Protein AF-A0A7R9HFI9-F1 (afdb_monomer)

Mean predicted aligned error: 8.28 Å

Radius of gyration: 24.53 Å; Cα contacts (8 Å, |Δi|>4): 164; chains: 1; bounding box: 44×67×73 Å

Foldseek 3Di:
DQQPDDLVVLVVVLVVLVVCLVPPLLVCVVCVVPPVQVLLVVLLVLLQDCPNPVDLLSSLSSLLSLLSLDQDPVLVVQPPDPDRSPCRSPSSVVCCVPHPCNLCNLVSLLVSLLVQVPPPDPVSPVVSVVSVVSSVVVVVRLCVPPSNVVSLVVQVVVQVVCVPPPDRGSNVSSVVVVVVCVVVVVVVVVVVVVVVVVVVVVVVVVVVVVVVVVVCVVVPDDDD

pLDDT: mean 85.9, std 13.47, range [44.94, 98.5]

Sequence (224 aa):
MCRCVPEFLLENLASFLTFVRRFNPRTLEENAERFLNPILTLILTFMDAPHRMLNPHLRARMAECLESFLPHPEERNDLNQLNPNPFGCFHREQLFLTHPHRLHIVQSLLDVFVGIEMTGQSVQFEQKFNYRRPMYIIMNYLWNIEQHRQCFTRLAKEAEDNMEATTPPLFLRFINLLMNDAVFLLDESLNNMAQLRTMQTARESNRNQNRQQALIIIFKEPEL

Organism: Timema poppense (NCBI:txid170557)

Structure (mmCIF, N/CA/C/O backbone):
data_AF-A0A7R9HFI9-F1
#
_entry.id   AF-A0A7R9HFI9-F1
#
loop_
_atom_site.group_PDB
_atom_site.id
_atom_site.type_symbol
_atom_site.label_atom_id
_atom_site.label_alt_id
_atom_site.label_comp_id
_atom_site.label_asym_id
_atom_site.label_entity_id
_atom_site.label_seq_id
_atom_site.pdbx_PDB_ins_code
_atom_site.Cartn_x
_atom_site.Cartn_y
_atom_site.Cartn_z
_atom_site.occupancy
_atom_site.B_iso_or_equiv
_atom_site.auth_seq_id
_atom_site.auth_comp_id
_atom_site.auth_asym_id
_atom_site.auth_atom_id
_atom_site.pdbx_PDB_model_num
ATOM 1 N N . MET A 1 1 ? 12.634 -19.300 -6.750 1.00 46.75 1 MET A N 1
ATOM 2 C CA . MET A 1 1 ? 14.068 -19.322 -6.386 1.00 46.75 1 MET A CA 1
ATOM 3 C C . MET A 1 1 ? 14.433 -18.361 -5.232 1.00 46.75 1 MET A C 1
ATOM 5 O O . MET A 1 1 ? 15.595 -18.024 -5.102 1.00 46.75 1 MET A O 1
ATOM 9 N N . CYS A 1 2 ? 13.509 -17.975 -4.331 1.00 57.22 2 CYS A N 1
ATOM 10 C CA . CYS A 1 2 ? 13.802 -17.050 -3.210 1.00 57.22 2 CYS A CA 1
ATOM 11 C C . CYS A 1 2 ? 13.430 -17.640 -1.835 1.00 57.22 2 CYS A C 1
ATOM 13 O O . CYS A 1 2 ? 12.864 -16.946 -1.003 1.00 57.22 2 CYS A O 1
ATOM 15 N N . ARG A 1 3 ? 13.683 -18.936 -1.606 1.00 57.66 3 ARG A N 1
ATOM 16 C CA . ARG A 1 3 ? 13.366 -19.604 -0.324 1.00 57.66 3 ARG A CA 1
ATOM 17 C C . ARG A 1 3 ? 14.455 -19.434 0.748 1.00 57.66 3 ARG A C 1
ATOM 19 O O . ARG A 1 3 ? 14.255 -19.879 1.867 1.00 57.66 3 ARG A O 1
ATOM 26 N N . CYS A 1 4 ? 15.588 -18.818 0.399 1.00 68.81 4 CYS A N 1
ATOM 27 C CA . CYS A 1 4 ? 16.800 -18.790 1.226 1.00 68.81 4 CYS A CA 1
ATOM 28 C C . CYS A 1 4 ? 17.308 -17.369 1.528 1.00 68.81 4 CYS A C 1
ATOM 30 O O . CYS A 1 4 ? 18.488 -17.213 1.824 1.00 68.81 4 CYS A O 1
ATOM 32 N N . VAL A 1 5 ? 16.472 -16.330 1.399 1.00 80.00 5 VAL A N 1
ATOM 33 C CA . VAL A 1 5 ? 16.869 -14.960 1.768 1.00 80.00 5 VAL A CA 1
ATOM 34 C C . VAL A 1 5 ? 16.589 -14.761 3.260 1.00 80.00 5 VAL A C 1
ATOM 36 O O . VAL A 1 5 ? 15.430 -14.880 3.654 1.00 80.00 5 VAL A O 1
ATOM 39 N N . PRO A 1 6 ? 17.606 -14.478 4.093 1.00 86.88 6 PRO A N 1
ATOM 40 C CA . PRO A 1 6 ? 17.391 -14.194 5.507 1.00 86.88 6 PRO A CA 1
ATOM 41 C C . PRO A 1 6 ? 16.519 -12.952 5.731 1.00 86.88 6 PRO A C 1
ATOM 43 O O . PRO A 1 6 ? 16.748 -11.916 5.106 1.00 86.88 6 PRO A O 1
ATOM 46 N N . GLU A 1 7 ? 15.575 -13.032 6.671 1.00 87.44 7 GLU A N 1
ATOM 47 C CA . GLU A 1 7 ? 14.646 -11.934 6.994 1.00 87.44 7 GLU A CA 1
ATOM 48 C C . GLU A 1 7 ? 15.372 -10.636 7.385 1.00 87.44 7 GLU A C 1
ATOM 50 O O . GLU A 1 7 ? 14.996 -9.559 6.922 1.00 87.44 7 GLU A O 1
ATOM 55 N N . PHE A 1 8 ? 16.489 -10.736 8.118 1.00 90.19 8 PHE A N 1
ATOM 56 C CA . PHE A 1 8 ? 17.268 -9.570 8.553 1.00 90.19 8 PHE A CA 1
ATOM 57 C C . PHE A 1 8 ? 17.786 -8.709 7.386 1.00 90.19 8 PHE A C 1
ATOM 59 O O . PHE A 1 8 ? 17.968 -7.503 7.539 1.00 90.19 8 PHE A O 1
ATOM 66 N N . LEU A 1 9 ? 18.026 -9.294 6.203 1.00 91.81 9 LEU A N 1
ATOM 67 C CA . LEU A 1 9 ? 18.452 -8.519 5.031 1.00 91.81 9 LEU A CA 1
ATOM 68 C C . LEU A 1 9 ? 17.332 -7.601 4.540 1.00 91.81 9 LEU A C 1
ATOM 70 O O . LEU A 1 9 ? 17.595 -6.473 4.127 1.00 91.81 9 LEU A O 1
ATOM 74 N N . LEU A 1 10 ? 16.089 -8.076 4.600 1.00 91.56 10 LEU A N 1
ATOM 75 C CA . LEU A 1 10 ? 14.916 -7.311 4.193 1.00 91.56 10 LEU A CA 1
ATOM 76 C C . LEU A 1 10 ? 14.563 -6.255 5.245 1.00 91.56 10 LEU A C 1
ATOM 78 O O . LEU A 1 10 ? 14.215 -5.135 4.885 1.00 91.56 10 LEU A O 1
ATOM 82 N N . GLU A 1 11 ? 14.740 -6.555 6.531 1.00 91.81 11 GLU A N 1
ATOM 83 C CA . GLU A 1 11 ? 14.621 -5.558 7.604 1.00 91.81 11 GLU A CA 1
ATOM 84 C C . GLU A 1 11 ? 15.655 -4.433 7.474 1.00 91.81 11 GLU A C 1
ATOM 86 O O . GLU A 1 11 ? 15.317 -3.250 7.601 1.00 91.81 11 GLU A O 1
ATOM 91 N N . ASN A 1 12 ? 16.907 -4.786 7.169 1.00 93.88 12 ASN A N 1
ATOM 92 C CA . ASN A 1 12 ? 17.971 -3.817 6.927 1.00 93.88 12 ASN A CA 1
ATOM 93 C C . ASN A 1 12 ? 17.674 -2.960 5.697 1.00 93.88 12 ASN A C 1
ATOM 95 O O . ASN A 1 12 ? 17.839 -1.742 5.752 1.00 93.88 12 ASN A O 1
ATOM 99 N N . LEU A 1 13 ? 17.194 -3.572 4.611 1.00 93.44 13 LEU A N 1
ATOM 100 C CA . LEU A 1 13 ? 16.769 -2.844 3.420 1.00 93.44 13 LEU A CA 1
ATOM 101 C C . LEU A 1 13 ? 15.640 -1.863 3.742 1.00 93.44 13 LEU A C 1
ATOM 103 O O . LEU A 1 13 ? 15.721 -0.702 3.349 1.00 93.44 13 LEU A O 1
ATOM 107 N N . ALA A 1 14 ? 14.615 -2.303 4.473 1.00 93.44 14 ALA A N 1
ATOM 108 C CA . ALA A 1 14 ? 13.509 -1.437 4.863 1.00 93.44 14 ALA A CA 1
ATOM 109 C C . ALA A 1 14 ? 13.998 -0.242 5.683 1.00 93.44 14 ALA A C 1
ATOM 111 O O . ALA A 1 14 ? 13.684 0.905 5.370 1.00 93.44 14 ALA A O 1
ATOM 112 N N . SER A 1 15 ? 14.838 -0.506 6.684 1.00 93.69 15 SER A N 1
ATOM 113 C CA . SER A 1 15 ? 15.425 0.530 7.536 1.00 93.69 15 SER A CA 1
ATOM 114 C C . SER A 1 15 ? 16.283 1.511 6.733 1.00 93.69 15 SER A C 1
ATOM 116 O O . SER A 1 15 ? 16.181 2.723 6.926 1.00 93.69 15 SER A O 1
ATOM 118 N N . PHE A 1 16 ? 17.078 1.004 5.787 1.00 93.50 16 PHE A N 1
ATOM 119 C CA . PHE A 1 16 ? 17.881 1.817 4.879 1.00 93.50 16 PHE A CA 1
ATOM 120 C C . PHE A 1 16 ? 17.012 2.709 3.986 1.00 93.50 16 PHE A C 1
ATOM 122 O O . PHE A 1 16 ? 17.261 3.909 3.903 1.00 93.50 16 PHE A O 1
ATOM 129 N N . LEU A 1 17 ? 15.961 2.170 3.363 1.00 93.56 17 LEU A N 1
ATOM 130 C CA . LEU A 1 17 ? 15.061 2.944 2.502 1.00 93.56 17 LEU A CA 1
ATOM 131 C C . L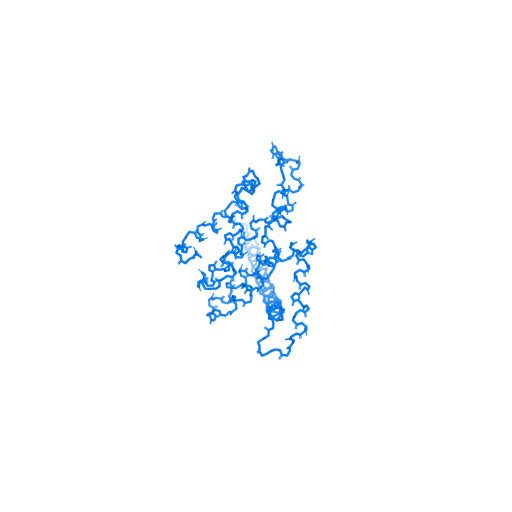EU A 1 17 ? 14.304 4.025 3.277 1.00 93.56 17 LEU A C 1
ATOM 133 O O . LEU A 1 17 ? 14.129 5.134 2.767 1.00 93.56 17 LEU A O 1
ATOM 137 N N . THR A 1 18 ? 13.870 3.738 4.506 1.00 91.50 18 THR A N 1
ATOM 138 C CA . THR A 1 18 ? 13.257 4.743 5.386 1.00 91.50 18 THR A CA 1
ATOM 139 C C . THR A 1 18 ? 14.263 5.835 5.756 1.00 91.50 18 THR A C 1
ATOM 141 O O . THR A 1 18 ? 13.930 7.020 5.715 1.00 91.50 18 THR A O 1
ATOM 144 N N . PHE A 1 19 ? 15.503 5.456 6.081 1.00 92.75 19 PHE A N 1
ATOM 145 C CA . PHE A 1 19 ? 16.573 6.397 6.408 1.00 92.75 19 PHE A CA 1
ATOM 146 C C . PHE A 1 19 ? 16.902 7.317 5.226 1.00 92.75 19 PHE A C 1
ATOM 148 O O . PHE A 1 19 ? 16.881 8.538 5.374 1.00 92.75 19 PHE A O 1
ATOM 155 N N . VAL A 1 20 ? 17.146 6.748 4.042 1.00 90.19 20 VAL A N 1
ATOM 156 C CA . VAL A 1 20 ? 17.476 7.514 2.832 1.00 90.19 20 VAL A CA 1
ATOM 157 C C . VAL A 1 20 ? 16.359 8.488 2.496 1.00 90.19 20 VAL A C 1
ATOM 159 O O . VAL A 1 20 ? 16.629 9.667 2.297 1.00 90.19 20 VAL A O 1
ATOM 162 N N . ARG A 1 21 ? 15.102 8.039 2.511 1.00 87.31 21 ARG A N 1
ATOM 163 C CA . ARG A 1 21 ? 13.963 8.921 2.253 1.00 87.31 21 ARG A CA 1
ATOM 164 C C . ARG A 1 21 ? 13.910 10.103 3.225 1.00 87.31 21 ARG A C 1
ATOM 166 O O . ARG A 1 21 ? 13.660 11.224 2.803 1.00 87.31 21 ARG A O 1
ATOM 173 N N . ARG A 1 22 ? 14.140 9.857 4.520 1.00 87.06 22 ARG A N 1
ATOM 174 C CA . ARG A 1 22 ? 14.021 10.879 5.569 1.00 87.06 22 ARG A CA 1
ATOM 175 C C . ARG A 1 22 ? 15.147 11.910 5.542 1.00 87.06 22 ARG A C 1
ATOM 177 O O . ARG A 1 22 ? 14.897 13.068 5.859 1.00 87.06 22 ARG A O 1
ATOM 184 N N . PHE A 1 23 ? 16.375 11.491 5.241 1.00 87.56 23 PHE A N 1
ATOM 185 C CA . PHE A 1 23 ? 17.556 12.344 5.410 1.00 87.56 23 PHE A CA 1
ATOM 186 C C . PHE A 1 23 ? 18.204 12.781 4.097 1.00 87.56 23 PHE A C 1
ATOM 188 O O . PHE A 1 23 ? 18.819 13.843 4.060 1.00 87.56 23 PHE A O 1
ATOM 195 N N . ASN A 1 24 ? 18.098 11.988 3.028 1.00 85.25 24 ASN A N 1
ATOM 196 C CA . ASN A 1 24 ? 18.676 12.328 1.730 1.00 85.25 24 ASN A CA 1
ATOM 197 C C . ASN A 1 24 ? 17.929 11.649 0.559 1.00 85.25 24 ASN A C 1
ATOM 199 O O . ASN A 1 24 ? 18.475 10.738 -0.081 1.00 85.25 24 ASN A O 1
ATOM 203 N N . PRO A 1 25 ? 16.698 12.094 0.237 1.00 81.81 25 PRO A N 1
ATOM 204 C CA . PRO A 1 25 ? 15.896 11.502 -0.836 1.00 81.81 25 PRO A CA 1
ATOM 205 C C . PRO A 1 25 ? 16.520 11.675 -2.234 1.00 81.81 25 PRO A C 1
ATOM 207 O O . PRO A 1 25 ? 16.191 10.927 -3.157 1.00 81.81 25 PRO A O 1
ATOM 210 N N . ARG A 1 26 ? 17.472 12.607 -2.400 1.00 82.31 26 ARG A N 1
ATOM 211 C CA . ARG A 1 26 ? 18.214 12.814 -3.660 1.00 82.31 26 ARG A CA 1
ATOM 212 C C . ARG A 1 26 ? 19.056 11.600 -4.043 1.00 82.31 26 ARG A C 1
ATOM 214 O O . ARG A 1 26 ? 19.149 11.282 -5.223 1.00 82.31 26 ARG A O 1
ATOM 221 N N . THR A 1 27 ? 19.555 10.852 -3.057 1.00 85.81 27 THR A N 1
ATOM 222 C CA . THR A 1 27 ? 20.329 9.613 -3.268 1.00 85.81 27 THR A CA 1
ATOM 223 C C . THR A 1 27 ? 19.608 8.617 -4.181 1.00 85.81 27 THR A C 1
ATOM 225 O O . THR A 1 27 ? 20.250 7.938 -4.986 1.00 85.81 27 THR A O 1
ATOM 228 N N . LEU A 1 28 ? 18.276 8.527 -4.055 1.00 86.00 28 LEU A N 1
ATOM 229 C CA . LEU A 1 28 ? 17.450 7.625 -4.860 1.00 86.00 28 LEU A CA 1
ATOM 230 C C . LEU A 1 28 ? 17.337 8.079 -6.319 1.00 86.00 28 LEU A C 1
ATOM 232 O O . LEU A 1 28 ? 17.215 7.218 -7.186 1.00 86.00 28 LEU A O 1
ATOM 236 N N . GLU A 1 29 ? 17.412 9.387 -6.589 1.00 86.38 29 GLU A N 1
ATOM 237 C CA . GLU A 1 29 ? 17.464 9.902 -7.964 1.00 86.38 29 GLU A CA 1
ATOM 238 C C . GLU A 1 29 ? 18.832 9.726 -8.594 1.00 86.38 29 GLU A C 1
ATOM 240 O O . GLU A 1 29 ? 18.938 9.188 -9.690 1.00 86.38 29 GLU A O 1
ATOM 245 N N . GLU A 1 30 ? 19.885 10.149 -7.900 1.00 85.19 30 GLU A N 1
ATOM 246 C CA . GLU A 1 30 ? 21.241 10.173 -8.458 1.00 85.19 30 GLU A CA 1
ATOM 247 C C . GLU A 1 30 ? 21.735 8.779 -8.860 1.00 85.19 30 GLU A C 1
ATOM 249 O O . GLU A 1 30 ? 22.554 8.633 -9.763 1.00 85.19 30 GLU A O 1
ATOM 254 N N . ASN A 1 31 ? 21.222 7.737 -8.202 1.00 82.81 31 ASN A N 1
ATOM 255 C CA . ASN A 1 31 ? 21.608 6.354 -8.458 1.00 82.81 31 ASN A CA 1
ATOM 256 C C . ASN A 1 31 ? 20.459 5.512 -9.040 1.00 82.81 31 ASN A C 1
ATOM 258 O O . ASN A 1 31 ? 20.472 4.277 -8.949 1.00 82.81 31 ASN A O 1
ATOM 262 N N . ALA A 1 32 ? 19.457 6.168 -9.627 1.00 81.81 32 ALA A N 1
ATOM 263 C CA . ALA A 1 32 ? 18.186 5.551 -9.965 1.00 81.81 32 ALA A CA 1
ATOM 264 C C . ALA A 1 32 ? 18.296 4.320 -10.875 1.00 81.81 32 ALA A C 1
ATOM 266 O O . ALA A 1 32 ? 17.690 3.280 -10.598 1.00 81.81 32 ALA A O 1
ATOM 267 N N . GLU A 1 33 ? 19.106 4.420 -11.933 1.00 76.31 33 GLU A N 1
ATOM 268 C CA . GLU A 1 33 ? 19.281 3.365 -12.940 1.00 76.31 33 GLU A CA 1
ATOM 269 C C . GLU A 1 33 ? 19.780 2.045 -12.341 1.00 76.31 33 GLU A C 1
ATOM 271 O O . GLU A 1 33 ? 19.420 0.968 -12.816 1.00 76.31 33 GLU A O 1
ATOM 276 N N . ARG A 1 34 ? 20.587 2.115 -11.274 1.00 80.88 34 ARG A N 1
ATOM 277 C CA . ARG A 1 34 ? 21.190 0.935 -10.642 1.00 80.88 34 ARG A CA 1
ATOM 278 C C . ARG A 1 34 ? 20.292 0.302 -9.590 1.00 80.88 34 ARG A C 1
ATOM 280 O O . ARG A 1 34 ? 20.292 -0.919 -9.457 1.00 80.88 34 ARG A O 1
ATOM 287 N N . PHE A 1 35 ? 19.564 1.112 -8.824 1.00 86.12 35 PHE A N 1
ATOM 288 C CA . PHE A 1 35 ? 18.933 0.638 -7.590 1.00 86.12 35 PHE A CA 1
ATOM 289 C C . PHE A 1 35 ? 17.410 0.543 -7.660 1.00 86.12 35 PHE A C 1
ATOM 291 O O . PHE A 1 35 ? 16.857 -0.405 -7.107 1.00 86.12 35 PHE A O 1
ATOM 298 N N . LEU A 1 36 ? 16.714 1.460 -8.343 1.00 91.00 36 LEU A N 1
ATOM 299 C CA . LEU A 1 36 ? 15.253 1.542 -8.225 1.00 91.00 36 LEU A CA 1
ATOM 300 C C . LEU A 1 36 ? 14.544 0.300 -8.768 1.00 91.00 36 LEU A C 1
ATOM 302 O O . LEU A 1 36 ? 13.720 -0.289 -8.070 1.00 91.00 36 LEU A O 1
ATOM 306 N N . ASN A 1 37 ? 14.886 -0.134 -9.985 1.00 93.81 37 ASN A N 1
ATOM 307 C CA . ASN A 1 37 ? 14.243 -1.297 -10.603 1.00 93.81 37 ASN A CA 1
ATOM 308 C C . ASN A 1 37 ? 14.499 -2.602 -9.817 1.00 93.81 37 ASN A C 1
ATOM 310 O O . ASN A 1 37 ? 13.529 -3.283 -9.471 1.00 93.81 37 ASN A O 1
ATOM 314 N N . PRO A 1 38 ? 15.754 -2.964 -9.469 1.00 94.25 38 PRO A N 1
ATOM 315 C CA . PRO A 1 38 ? 16.006 -4.178 -8.694 1.00 94.25 38 PRO A CA 1
ATOM 316 C C . PRO A 1 38 ? 15.357 -4.158 -7.307 1.00 94.25 38 PRO A C 1
ATOM 318 O O . PRO A 1 38 ? 14.794 -5.170 -6.889 1.00 94.25 38 PRO A O 1
ATOM 321 N N . ILE A 1 39 ? 15.393 -3.019 -6.603 1.00 94.06 39 ILE A N 1
ATOM 322 C CA . ILE A 1 39 ? 14.809 -2.913 -5.261 1.00 94.06 39 ILE A CA 1
ATOM 323 C C . ILE A 1 39 ? 13.281 -2.992 -5.324 1.00 94.06 39 ILE A C 1
ATOM 325 O O . ILE A 1 39 ? 12.689 -3.718 -4.528 1.00 94.06 39 ILE A O 1
ATOM 329 N N . LEU A 1 40 ? 12.630 -2.325 -6.284 1.00 95.19 40 LEU A N 1
ATOM 330 C CA . LEU A 1 40 ? 11.181 -2.439 -6.452 1.00 95.19 40 LEU A CA 1
ATOM 331 C C . LEU A 1 40 ? 10.773 -3.876 -6.804 1.00 95.19 40 LEU A C 1
ATOM 333 O O . LEU A 1 40 ? 9.831 -4.408 -6.220 1.00 95.19 40 LEU A O 1
ATOM 337 N N . THR A 1 41 ? 11.509 -4.542 -7.698 1.00 95.00 41 THR A N 1
ATOM 338 C CA . THR A 1 41 ? 11.278 -5.962 -8.012 1.00 95.00 41 THR A CA 1
ATOM 339 C C . THR A 1 41 ? 11.398 -6.837 -6.764 1.00 95.00 41 THR A C 1
ATOM 341 O O . THR A 1 41 ? 10.548 -7.701 -6.536 1.00 95.00 41 THR A O 1
ATOM 344 N N . LEU A 1 42 ? 12.418 -6.609 -5.932 1.00 93.56 42 LEU A N 1
ATOM 345 C CA . LEU A 1 42 ? 12.614 -7.333 -4.678 1.00 93.56 42 LEU A CA 1
ATOM 346 C C . LEU A 1 42 ? 11.436 -7.116 -3.718 1.00 93.56 42 LEU A C 1
ATOM 348 O O . LEU A 1 42 ? 10.867 -8.088 -3.224 1.00 93.56 42 LEU A O 1
ATOM 352 N N . ILE A 1 43 ? 11.034 -5.862 -3.506 1.00 94.56 43 ILE A N 1
ATOM 353 C CA . ILE A 1 43 ? 9.907 -5.501 -2.641 1.00 94.56 43 ILE A CA 1
ATOM 354 C C . ILE A 1 43 ? 8.628 -6.193 -3.108 1.00 94.56 43 ILE A C 1
ATOM 356 O O . ILE A 1 43 ? 8.001 -6.898 -2.320 1.00 94.56 43 ILE A O 1
ATOM 360 N N . LEU A 1 44 ? 8.285 -6.094 -4.396 1.00 94.44 44 LEU A N 1
ATOM 361 C CA . LEU A 1 44 ? 7.090 -6.742 -4.943 1.00 94.44 44 LEU A CA 1
ATOM 362 C C . LEU A 1 44 ? 7.147 -8.265 -4.798 1.00 94.44 44 LEU A C 1
ATOM 364 O O . LEU A 1 44 ? 6.163 -8.887 -4.415 1.00 94.44 44 LEU A O 1
ATOM 368 N N . THR A 1 45 ? 8.317 -8.870 -5.004 1.00 92.69 45 THR A N 1
ATOM 369 C CA . THR A 1 45 ? 8.521 -10.319 -4.849 1.00 92.69 45 THR A CA 1
ATOM 370 C C . THR A 1 45 ? 8.199 -10.811 -3.433 1.00 92.69 45 THR A C 1
ATOM 372 O O . THR A 1 45 ? 7.648 -11.906 -3.283 1.00 92.69 45 THR A O 1
ATOM 375 N N . PHE A 1 46 ? 8.552 -10.037 -2.402 1.00 91.31 46 PHE A N 1
ATOM 376 C CA . PHE A 1 46 ? 8.301 -10.389 -0.999 1.00 91.31 46 PHE A CA 1
ATOM 377 C C . PHE A 1 46 ? 6.949 -9.881 -0.477 1.00 91.31 46 PHE A C 1
ATOM 379 O O . PHE A 1 46 ? 6.422 -10.455 0.475 1.00 91.31 46 PHE A O 1
ATOM 386 N N . MET A 1 47 ? 6.347 -8.877 -1.122 1.00 90.06 47 MET A N 1
ATOM 387 C CA . MET A 1 47 ? 4.963 -8.458 -0.880 1.00 90.06 47 MET A CA 1
ATOM 388 C C . MET A 1 47 ? 3.935 -9.442 -1.443 1.00 90.06 47 MET A C 1
ATOM 390 O O . MET A 1 47 ? 2.911 -9.675 -0.811 1.00 90.06 47 MET A O 1
ATOM 394 N N . ASP A 1 48 ? 4.170 -10.007 -2.624 1.00 84.38 48 ASP A N 1
ATOM 395 C CA . ASP A 1 48 ? 3.151 -10.762 -3.369 1.00 84.38 48 ASP A CA 1
ATOM 396 C C . ASP A 1 48 ? 3.008 -12.225 -2.905 1.00 84.38 48 ASP A C 1
ATOM 398 O O . ASP A 1 48 ? 2.013 -12.894 -3.161 1.00 84.38 48 ASP A O 1
ATOM 402 N N . ALA A 1 49 ? 3.995 -12.749 -2.174 1.00 77.44 49 ALA A N 1
ATOM 403 C CA . ALA A 1 49 ? 4.101 -14.177 -1.895 1.00 77.44 49 ALA A CA 1
ATOM 404 C C . ALA A 1 49 ? 4.134 -14.502 -0.386 1.00 77.44 49 ALA A C 1
ATOM 406 O O . ALA A 1 49 ? 5.221 -14.572 0.196 1.00 77.44 49 ALA A O 1
ATOM 407 N N . PRO A 1 50 ? 2.986 -14.846 0.239 1.00 73.25 50 PRO A N 1
ATOM 408 C CA . PRO A 1 50 ? 2.944 -15.302 1.635 1.00 73.25 50 PRO A CA 1
ATOM 409 C C . PRO A 1 50 ? 3.825 -16.537 1.890 1.00 73.25 50 PRO A C 1
ATOM 411 O O . PRO A 1 50 ? 4.373 -16.716 2.967 1.00 73.25 50 PRO A O 1
ATOM 414 N N . HIS A 1 51 ? 4.016 -17.385 0.874 1.00 79.00 51 HIS A N 1
ATOM 415 C CA . HIS A 1 51 ? 4.883 -18.564 0.957 1.00 79.00 51 HIS A CA 1
ATOM 416 C C . HIS A 1 51 ? 6.390 -18.239 0.915 1.00 79.00 51 HIS A C 1
ATOM 418 O O . HIS A 1 51 ? 7.206 -19.120 1.185 1.00 79.00 51 HIS A O 1
ATOM 424 N N . ARG A 1 52 ? 6.771 -17.016 0.513 1.00 78.19 52 ARG A N 1
ATOM 425 C CA . ARG A 1 52 ? 8.166 -16.528 0.512 1.00 78.19 52 ARG A CA 1
ATOM 426 C C . ARG A 1 52 ? 8.463 -15.660 1.727 1.00 78.19 52 ARG A C 1
ATOM 428 O O . ARG A 1 52 ? 9.608 -15.626 2.155 1.00 78.19 52 ARG A O 1
ATOM 435 N N . MET A 1 53 ? 7.445 -14.985 2.256 1.00 82.50 53 MET A N 1
ATOM 436 C CA . MET A 1 53 ? 7.523 -14.171 3.460 1.00 82.50 53 MET A CA 1
ATOM 437 C C . MET A 1 53 ? 6.443 -14.621 4.442 1.00 82.50 53 MET A C 1
ATOM 439 O O . MET A 1 53 ? 5.305 -14.155 4.382 1.00 82.50 53 MET A O 1
ATOM 443 N N . LEU A 1 54 ? 6.813 -15.555 5.324 1.00 80.00 54 LEU A N 1
ATOM 444 C CA . LEU A 1 54 ? 5.898 -16.105 6.326 1.00 80.00 54 LEU A CA 1
ATOM 445 C C . LEU A 1 54 ? 5.552 -15.070 7.398 1.00 80.00 54 LEU A C 1
ATOM 447 O O . LEU A 1 54 ? 4.446 -15.097 7.928 1.00 80.00 54 LEU A O 1
ATOM 451 N N . ASN A 1 55 ? 6.483 -14.160 7.699 1.00 85.00 55 ASN A N 1
ATOM 452 C CA . ASN A 1 55 ? 6.297 -13.092 8.668 1.00 85.00 55 ASN A CA 1
ATOM 453 C C . ASN A 1 55 ? 5.399 -11.972 8.086 1.00 85.00 55 ASN A C 1
ATOM 455 O O . ASN A 1 55 ? 5.851 -11.197 7.233 1.00 85.00 55 ASN A O 1
ATOM 459 N N . PRO A 1 56 ? 4.137 -11.833 8.542 1.00 85.88 56 PRO A N 1
ATOM 460 C CA . PRO A 1 56 ? 3.204 -10.847 7.996 1.00 85.88 56 PRO A CA 1
ATOM 461 C C . PRO A 1 56 ? 3.631 -9.405 8.297 1.00 85.88 56 PRO A C 1
ATOM 463 O O . PRO A 1 56 ? 3.356 -8.510 7.498 1.00 85.88 56 PRO A O 1
ATOM 466 N N . HIS A 1 57 ? 4.349 -9.175 9.400 1.00 86.94 57 HIS A N 1
ATOM 467 C CA . HIS A 1 57 ? 4.869 -7.856 9.756 1.00 86.94 57 HIS A CA 1
ATOM 468 C C . HIS A 1 57 ? 5.974 -7.425 8.800 1.00 86.94 57 HIS A C 1
ATOM 470 O O . HIS A 1 57 ? 5.956 -6.302 8.302 1.00 86.94 57 HIS A O 1
ATOM 476 N N . LEU A 1 58 ? 6.905 -8.325 8.478 1.00 89.12 58 LEU A N 1
ATOM 477 C CA . LEU A 1 58 ? 7.962 -8.026 7.516 1.00 89.12 58 LEU A CA 1
ATOM 478 C C . LEU A 1 58 ? 7.389 -7.819 6.108 1.00 89.12 58 LEU A C 1
ATOM 480 O O . LEU A 1 58 ? 7.805 -6.908 5.395 1.00 89.12 58 LEU A O 1
ATOM 484 N N . ARG A 1 59 ? 6.357 -8.583 5.735 1.00 91.06 59 ARG A N 1
ATOM 485 C CA . ARG A 1 59 ? 5.599 -8.359 4.496 1.00 91.06 59 ARG A CA 1
ATOM 486 C C . ARG A 1 59 ? 4.938 -6.973 4.461 1.00 91.06 59 ARG A C 1
ATOM 488 O O . ARG A 1 59 ? 5.020 -6.286 3.445 1.00 91.06 59 ARG A O 1
ATOM 495 N N . ALA A 1 60 ? 4.332 -6.537 5.565 1.00 91.38 60 ALA A N 1
ATOM 496 C CA . ALA A 1 60 ? 3.766 -5.195 5.688 1.00 91.38 60 ALA A CA 1
ATOM 497 C C . ALA A 1 60 ? 4.842 -4.096 5.649 1.00 91.38 60 ALA A C 1
ATOM 499 O O . ALA A 1 60 ? 4.637 -3.070 5.003 1.00 91.38 60 ALA A O 1
ATOM 500 N N . ARG A 1 61 ? 6.023 -4.338 6.234 1.00 92.06 61 ARG A N 1
ATOM 501 C CA . ARG A 1 61 ? 7.188 -3.447 6.104 1.00 92.06 61 ARG A CA 1
ATOM 502 C C . ARG A 1 61 ? 7.652 -3.319 4.654 1.00 92.06 61 ARG A C 1
ATOM 504 O O . ARG A 1 61 ? 7.984 -2.217 4.240 1.00 92.06 61 ARG A O 1
ATOM 511 N N . MET A 1 62 ? 7.628 -4.393 3.857 1.00 94.44 62 MET A N 1
ATOM 512 C CA . MET A 1 62 ? 7.940 -4.297 2.420 1.00 94.44 62 MET A CA 1
ATOM 513 C C . MET A 1 62 ? 6.949 -3.388 1.683 1.00 94.44 62 MET A C 1
ATOM 515 O O . MET A 1 62 ? 7.362 -2.579 0.856 1.00 94.44 62 MET A O 1
ATOM 519 N N . ALA A 1 63 ? 5.657 -3.470 2.013 1.00 94.62 63 ALA A N 1
ATOM 520 C CA . ALA A 1 63 ? 4.650 -2.573 1.449 1.00 94.62 63 ALA A CA 1
ATOM 521 C C . ALA A 1 63 ? 4.863 -1.111 1.863 1.00 94.62 63 ALA A C 1
ATOM 523 O O . ALA A 1 63 ? 4.751 -0.221 1.027 1.00 94.62 63 ALA A O 1
ATOM 524 N N . GLU A 1 64 ? 5.235 -0.859 3.119 1.00 94.06 64 GLU A N 1
ATOM 525 C CA . GLU A 1 64 ? 5.626 0.475 3.586 1.00 94.06 64 GLU A CA 1
ATOM 526 C C . GLU A 1 64 ? 6.832 1.029 2.808 1.00 94.06 64 GLU A C 1
ATOM 528 O O . GLU A 1 64 ? 6.847 2.209 2.465 1.00 94.06 64 GLU A O 1
ATOM 533 N N . CYS A 1 65 ? 7.813 0.193 2.447 1.00 94.94 65 CYS A N 1
ATOM 534 C CA . CYS A 1 65 ? 8.977 0.634 1.672 1.00 94.94 65 CYS A CA 1
ATOM 535 C C . CYS A 1 65 ? 8.626 1.222 0.301 1.00 94.94 65 CYS A C 1
ATOM 537 O O . CYS A 1 65 ? 9.415 2.006 -0.225 1.00 94.94 65 CYS A O 1
ATOM 539 N N . LEU A 1 66 ? 7.466 0.883 -0.278 1.00 95.56 66 LEU A N 1
ATOM 540 C CA . LEU A 1 66 ? 7.014 1.506 -1.526 1.00 95.56 66 LEU A CA 1
ATOM 541 C C . LEU A 1 66 ? 6.869 3.025 -1.387 1.00 95.56 66 LEU A C 1
ATOM 543 O O . LEU A 1 66 ? 7.092 3.758 -2.349 1.00 95.56 66 LEU A O 1
ATOM 547 N N . GLU A 1 67 ? 6.541 3.500 -0.186 1.00 93.81 67 GLU A N 1
ATOM 548 C CA . GLU A 1 67 ? 6.361 4.916 0.103 1.00 93.81 67 GLU A CA 1
ATOM 549 C C . GLU A 1 67 ? 7.680 5.699 -0.065 1.00 93.81 67 GLU A C 1
ATOM 551 O O . GLU A 1 67 ? 7.669 6.852 -0.487 1.00 93.81 67 GLU A O 1
ATOM 556 N N . SER A 1 68 ? 8.836 5.061 0.170 1.00 91.88 68 SER A N 1
ATOM 557 C CA . SER A 1 68 ? 10.159 5.658 -0.078 1.00 91.88 68 SER A CA 1
ATOM 558 C C . SER A 1 68 ? 10.455 5.957 -1.549 1.00 91.88 68 SER A C 1
ATOM 560 O O . SER A 1 68 ? 11.373 6.726 -1.825 1.00 91.88 68 SER A O 1
ATOM 562 N N . PHE A 1 69 ? 9.698 5.384 -2.489 1.00 92.25 69 PHE A N 1
ATOM 563 C CA . PHE A 1 69 ? 9.827 5.693 -3.916 1.00 92.25 69 PHE A CA 1
ATOM 564 C C . PHE A 1 69 ? 8.856 6.766 -4.388 1.00 92.25 69 PHE A C 1
ATOM 566 O O . PHE A 1 69 ? 8.910 7.140 -5.557 1.00 92.25 69 PHE A O 1
ATOM 573 N N . LEU A 1 70 ? 7.977 7.271 -3.523 1.00 91.44 70 LEU A N 1
ATOM 574 C CA . LEU A 1 70 ? 7.069 8.332 -3.923 1.00 91.44 70 LEU A CA 1
ATOM 575 C C . LEU A 1 70 ? 7.835 9.655 -4.095 1.00 91.44 70 LEU A C 1
ATOM 577 O O . LEU A 1 70 ? 8.681 9.994 -3.264 1.00 91.44 70 LEU A O 1
ATOM 581 N N . PRO A 1 71 ? 7.550 10.421 -5.159 1.00 85.88 71 PRO A N 1
ATOM 582 C CA . PRO A 1 71 ? 7.993 11.806 -5.280 1.00 85.88 71 PRO A CA 1
ATOM 583 C C . PRO A 1 71 ? 7.477 12.653 -4.111 1.00 85.88 71 PRO A C 1
ATOM 585 O O . PRO A 1 71 ? 6.274 12.623 -3.835 1.00 85.88 71 PRO A O 1
ATOM 588 N N . HIS A 1 72 ? 8.330 13.445 -3.451 1.00 75.31 72 HIS A N 1
ATOM 589 C CA . HIS A 1 72 ? 7.826 14.397 -2.454 1.00 75.31 72 HIS A CA 1
ATOM 590 C C . HIS A 1 72 ? 7.364 15.683 -3.152 1.00 75.31 72 HIS A C 1
ATOM 592 O O . HIS A 1 72 ? 8.093 16.222 -3.985 1.00 75.31 72 HIS A O 1
ATOM 598 N N . PRO A 1 73 ? 6.190 16.238 -2.797 1.00 63.81 73 PRO A N 1
ATOM 599 C CA . PRO A 1 73 ? 5.721 17.508 -3.356 1.00 63.81 73 PRO A CA 1
ATOM 600 C C . PRO A 1 73 ? 6.714 18.663 -3.160 1.00 63.81 73 PRO A C 1
ATOM 602 O O . PRO A 1 73 ? 6.812 19.543 -4.012 1.00 63.81 73 PRO A O 1
ATOM 605 N N . GLU A 1 74 ? 7.472 18.638 -2.062 1.00 63.19 74 GLU A N 1
ATOM 606 C CA . GLU A 1 74 ? 8.490 19.639 -1.725 1.00 63.19 74 GLU A CA 1
ATOM 607 C C . GLU A 1 74 ? 9.683 19.611 -2.700 1.00 63.19 74 GLU A C 1
ATOM 609 O O . GLU A 1 74 ? 10.227 20.660 -3.033 1.00 63.19 74 GLU A O 1
ATOM 614 N N . GLU A 1 75 ? 10.011 18.445 -3.273 1.00 64.50 75 GLU A N 1
ATOM 615 C CA . GLU A 1 75 ? 11.116 18.274 -4.233 1.00 64.50 75 GLU A CA 1
ATOM 616 C C . GLU A 1 75 ? 10.832 18.921 -5.597 1.00 64.50 75 GLU A C 1
ATOM 618 O O . GLU A 1 75 ? 11.757 19.155 -6.374 1.00 64.50 75 GLU A O 1
ATOM 623 N N . ARG A 1 76 ? 9.562 19.219 -5.911 1.00 58.69 76 ARG A N 1
ATOM 624 C CA . ARG A 1 76 ? 9.179 19.894 -7.165 1.00 58.69 76 ARG A CA 1
ATOM 625 C C . ARG A 1 76 ? 9.436 21.403 -7.135 1.00 58.69 76 ARG A C 1
ATOM 627 O O . ARG A 1 76 ? 9.552 22.006 -8.197 1.00 58.69 76 ARG A O 1
ATOM 634 N N . ASN A 1 77 ? 9.534 22.004 -5.947 1.00 54.44 77 ASN A N 1
ATOM 635 C CA . ASN A 1 77 ? 9.645 23.457 -5.766 1.00 54.44 77 ASN A CA 1
ATOM 636 C C . ASN A 1 77 ? 11.067 23.928 -5.403 1.00 54.44 77 ASN A C 1
ATOM 638 O O . ASN A 1 77 ? 11.289 25.119 -5.187 1.00 54.44 77 ASN A O 1
ATOM 642 N N . ASP A 1 78 ? 12.044 23.020 -5.385 1.00 53.69 78 ASP A N 1
ATOM 643 C CA . ASP A 1 78 ? 13.420 23.254 -4.922 1.00 53.69 78 ASP A CA 1
ATOM 644 C C . ASP A 1 78 ? 14.323 24.028 -5.910 1.00 53.69 78 ASP A C 1
ATOM 646 O O . ASP A 1 78 ? 15.549 23.916 -5.881 1.00 53.69 78 ASP A O 1
ATOM 650 N N . LEU A 1 79 ? 13.743 24.890 -6.753 1.00 52.88 79 LEU A N 1
ATOM 651 C CA . LEU A 1 79 ? 14.500 25.828 -7.598 1.00 52.88 79 LEU A CA 1
ATOM 652 C C . LEU A 1 79 ? 15.219 26.927 -6.785 1.00 52.88 79 LEU A C 1
ATOM 654 O O . LEU A 1 79 ? 16.078 27.617 -7.325 1.00 52.88 79 LEU A O 1
ATOM 658 N N . ASN A 1 80 ? 14.892 27.085 -5.495 1.00 51.94 80 ASN A N 1
ATOM 659 C CA . ASN A 1 80 ? 15.397 28.154 -4.621 1.00 51.94 80 ASN A CA 1
ATOM 660 C C . ASN A 1 80 ? 16.493 27.718 -3.622 1.00 51.94 80 ASN A C 1
ATOM 662 O O . ASN A 1 80 ? 16.839 28.493 -2.730 1.00 51.94 80 ASN A O 1
ATOM 666 N N . GLN A 1 81 ? 17.049 26.506 -3.729 1.00 58.38 81 GLN A N 1
ATOM 667 C CA . GLN A 1 81 ? 18.124 26.047 -2.836 1.00 58.38 81 GLN A CA 1
ATOM 668 C C . GLN A 1 81 ? 19.518 26.182 -3.470 1.00 58.38 81 GLN A C 1
ATOM 670 O O . GLN A 1 81 ? 19.687 26.013 -4.673 1.00 58.38 81 GLN A O 1
ATOM 675 N N . LEU A 1 82 ? 20.541 26.394 -2.626 1.00 57.44 82 LEU A N 1
ATOM 676 C CA . LEU A 1 82 ? 21.975 26.479 -2.977 1.00 57.44 82 LEU A CA 1
ATOM 677 C C . LEU A 1 82 ? 22.516 25.264 -3.760 1.00 57.44 82 LEU A C 1
ATOM 679 O O . LEU A 1 82 ? 23.625 25.318 -4.284 1.00 57.44 82 LEU A O 1
ATOM 683 N N . ASN A 1 83 ? 21.756 24.170 -3.820 1.00 55.25 83 ASN A N 1
ATOM 684 C CA . ASN A 1 83 ? 22.093 22.972 -4.571 1.00 55.25 83 ASN A CA 1
ATOM 685 C C . ASN A 1 83 ? 20.808 22.420 -5.224 1.00 55.25 83 ASN A C 1
ATOM 687 O O . ASN A 1 83 ? 20.092 21.656 -4.568 1.00 55.25 83 ASN A O 1
ATOM 691 N N . PRO A 1 84 ? 20.447 22.846 -6.447 1.00 59.03 84 PRO A N 1
ATOM 692 C CA . PRO A 1 84 ? 19.253 22.358 -7.135 1.00 59.03 84 PRO A CA 1
ATOM 693 C C . PRO A 1 84 ? 19.411 20.867 -7.452 1.00 59.03 84 PRO A C 1
ATOM 695 O O . PRO A 1 84 ? 20.483 20.433 -7.860 1.00 59.03 84 PRO A O 1
ATOM 698 N N . ASN A 1 85 ? 18.359 20.069 -7.255 1.00 62.97 85 ASN A N 1
ATOM 699 C CA . ASN A 1 85 ? 18.349 18.677 -7.706 1.00 62.97 85 ASN A CA 1
ATOM 700 C C . ASN A 1 85 ? 18.090 18.661 -9.226 1.00 62.97 85 ASN A C 1
ATOM 702 O O . ASN A 1 85 ? 16.955 18.927 -9.627 1.00 62.97 85 ASN A O 1
ATOM 706 N N . PRO A 1 86 ? 19.091 18.357 -10.077 1.00 59.81 86 PRO A N 1
ATOM 707 C CA . PRO A 1 86 ? 18.949 18.474 -11.528 1.00 59.81 86 PRO A CA 1
ATOM 708 C C . PRO A 1 86 ? 17.938 17.481 -12.119 1.00 59.81 86 PRO A C 1
ATOM 710 O O . PRO A 1 86 ? 17.420 17.723 -13.205 1.00 59.81 86 PRO A O 1
ATOM 713 N N . PHE A 1 87 ? 17.632 16.394 -11.402 1.00 62.53 87 PHE A N 1
ATOM 714 C CA . PHE A 1 87 ? 16.683 15.360 -11.825 1.00 62.53 87 PHE A CA 1
ATOM 715 C C . PHE A 1 87 ? 15.321 15.464 -11.120 1.00 62.53 87 PHE A C 1
ATOM 717 O O . PHE A 1 87 ? 14.359 14.814 -11.527 1.00 62.53 87 PHE A O 1
ATOM 724 N N . GLY A 1 88 ? 15.206 16.290 -10.073 1.00 75.44 88 GLY A N 1
ATOM 725 C CA . GLY A 1 88 ? 13.987 16.417 -9.274 1.00 75.44 88 GLY A CA 1
ATOM 726 C C . GLY A 1 88 ? 13.523 15.070 -8.706 1.00 75.44 88 GLY A C 1
ATOM 727 O O . GLY A 1 88 ? 14.162 14.495 -7.829 1.00 75.44 88 GLY A O 1
ATOM 728 N N . CYS A 1 89 ? 12.396 14.568 -9.198 1.00 81.38 89 CYS A N 1
ATOM 729 C CA . CYS A 1 89 ? 11.832 13.262 -8.841 1.00 81.38 89 CYS A CA 1
ATOM 730 C C . CYS A 1 89 ? 11.555 12.386 -10.078 1.00 81.38 89 CYS A C 1
ATOM 732 O O . CYS A 1 89 ? 10.754 11.451 -10.018 1.00 81.38 89 CYS A O 1
ATOM 734 N N . PHE A 1 90 ? 12.200 12.705 -11.203 1.00 87.06 90 PHE A N 1
ATOM 735 C CA . PHE A 1 90 ? 11.912 12.149 -12.520 1.00 87.06 90 PHE A CA 1
ATOM 736 C C . PHE A 1 90 ? 11.996 10.618 -12.578 1.00 87.06 90 PHE A C 1
ATOM 738 O O . PHE A 1 90 ? 11.057 9.968 -13.029 1.00 87.06 90 PHE A O 1
ATOM 745 N N . HIS A 1 91 ? 13.089 10.011 -12.126 1.00 89.38 91 HIS A N 1
ATOM 746 C CA . HIS A 1 91 ? 13.280 8.567 -12.166 1.00 89.38 91 HIS A CA 1
ATOM 747 C C . HIS A 1 91 ? 12.319 7.831 -11.235 1.00 89.38 91 HIS A C 1
ATOM 749 O O . HIS A 1 91 ? 11.803 6.780 -11.617 1.00 89.38 91 HIS A O 1
ATOM 755 N N . ARG A 1 92 ? 12.026 8.380 -10.049 1.00 90.69 92 ARG A N 1
ATOM 756 C CA . ARG A 1 92 ? 10.961 7.859 -9.176 1.00 90.69 92 ARG A CA 1
ATOM 757 C C . ARG A 1 92 ? 9.589 7.902 -9.850 1.00 90.69 92 ARG A C 1
ATOM 759 O O . ARG A 1 92 ? 8.874 6.907 -9.804 1.00 90.69 92 ARG A O 1
ATOM 766 N N . GLU A 1 93 ? 9.236 8.987 -10.535 1.00 91.56 93 GLU A N 1
ATOM 767 C CA . GLU A 1 93 ? 7.996 9.051 -11.326 1.00 91.56 93 GLU A CA 1
ATOM 768 C C . GLU A 1 93 ? 7.996 8.021 -12.465 1.00 91.56 93 GLU A C 1
ATOM 770 O O . GLU A 1 93 ? 7.035 7.265 -12.635 1.00 91.56 93 GLU A O 1
ATOM 775 N N . GLN A 1 94 ? 9.099 7.931 -13.214 1.00 92.56 94 GLN A N 1
ATOM 776 C CA . GLN A 1 94 ? 9.254 6.965 -14.301 1.00 92.56 94 GLN A CA 1
ATOM 777 C C . GLN A 1 94 ? 9.204 5.519 -13.813 1.00 92.56 94 GLN A C 1
ATOM 779 O O . GLN A 1 94 ? 8.722 4.655 -14.546 1.00 92.56 94 GLN A O 1
ATOM 784 N N . LEU A 1 95 ? 9.642 5.231 -12.586 1.00 94.44 95 LEU A N 1
ATOM 785 C CA . LEU A 1 95 ? 9.607 3.891 -12.008 1.00 94.44 95 LEU A CA 1
ATOM 786 C C . LEU A 1 95 ? 8.182 3.320 -12.027 1.00 94.44 95 LEU A C 1
ATOM 788 O O . LEU A 1 95 ? 7.970 2.199 -12.487 1.00 94.44 95 LEU A O 1
ATOM 792 N N . PHE A 1 96 ? 7.184 4.111 -11.629 1.00 95.94 96 PHE A N 1
ATOM 793 C CA . PHE A 1 96 ? 5.785 3.671 -11.618 1.00 95.94 96 PHE A CA 1
ATOM 794 C C . PHE A 1 96 ? 5.154 3.584 -13.014 1.00 95.94 96 PHE A C 1
ATOM 796 O O . PHE A 1 96 ? 4.104 2.959 -13.160 1.00 95.94 96 PHE A O 1
ATOM 803 N N . LEU A 1 97 ? 5.786 4.159 -14.040 1.00 95.88 97 LEU A N 1
ATOM 804 C CA . LEU A 1 97 ? 5.311 4.141 -15.428 1.00 95.88 97 LEU A CA 1
ATOM 805 C C . LEU A 1 97 ? 5.998 3.082 -16.294 1.00 95.88 97 LEU A C 1
ATOM 807 O O . LEU A 1 97 ? 5.401 2.591 -17.250 1.00 95.88 97 LEU A O 1
ATOM 811 N N . THR A 1 98 ? 7.235 2.716 -15.966 1.00 95.38 98 THR A N 1
ATOM 812 C CA . THR A 1 98 ? 8.098 1.914 -16.847 1.00 95.38 98 THR A CA 1
ATOM 813 C C . THR A 1 98 ? 8.494 0.571 -16.251 1.00 95.38 98 THR A C 1
ATOM 815 O O . THR A 1 98 ? 8.760 -0.357 -17.016 1.00 95.38 98 THR A O 1
ATOM 818 N N . HIS A 1 99 ? 8.465 0.409 -14.920 1.00 96.38 99 HIS A N 1
ATOM 819 C CA . HIS A 1 99 ? 8.885 -0.838 -14.283 1.00 96.38 99 HIS A CA 1
ATOM 820 C C . HIS A 1 99 ? 8.111 -2.049 -14.852 1.00 96.38 99 HIS A C 1
ATOM 822 O O . HIS A 1 99 ? 6.881 -1.969 -15.012 1.00 96.38 99 HIS A O 1
ATOM 828 N N . PRO A 1 100 ? 8.776 -3.191 -15.130 1.00 95.94 100 PRO A N 1
ATOM 829 C CA . PRO A 1 100 ? 8.139 -4.361 -15.745 1.00 95.94 100 PRO A CA 1
ATOM 830 C C . PRO A 1 100 ? 6.936 -4.900 -14.961 1.00 95.94 100 PRO A C 1
ATOM 832 O O . P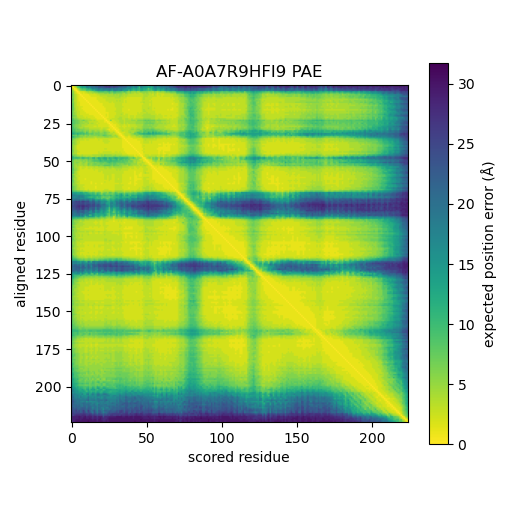RO A 1 100 ? 5.950 -5.340 -15.543 1.00 95.94 100 PRO A O 1
ATOM 835 N N . HIS A 1 101 ? 6.994 -4.817 -13.630 1.00 95.81 101 HIS A N 1
ATOM 836 C CA . HIS A 1 101 ? 5.946 -5.305 -12.726 1.00 95.81 101 HIS A CA 1
ATOM 837 C C . HIS A 1 101 ? 5.036 -4.202 -12.169 1.00 95.81 101 HIS 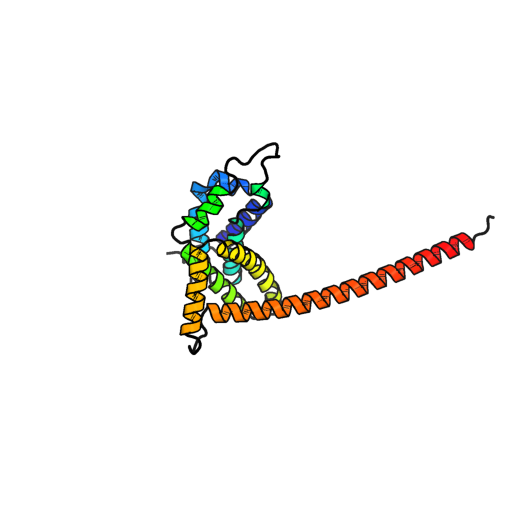A C 1
ATOM 839 O O . HIS A 1 101 ? 4.334 -4.433 -11.189 1.00 95.81 101 HIS A O 1
ATOM 845 N N . ARG A 1 102 ? 5.032 -2.997 -12.760 1.00 96.25 102 ARG A N 1
ATOM 846 C CA . ARG A 1 102 ? 4.253 -1.859 -12.237 1.00 96.25 102 ARG A CA 1
ATOM 847 C C . ARG A 1 102 ? 2.760 -2.176 -12.055 1.00 96.25 102 ARG A C 1
ATOM 849 O O . ARG A 1 102 ? 2.188 -1.815 -11.040 1.00 96.25 102 ARG A O 1
ATOM 856 N N . LEU A 1 103 ? 2.146 -2.927 -12.971 1.00 96.62 103 LEU A N 1
ATOM 857 C CA . LEU A 1 103 ? 0.711 -3.247 -12.908 1.00 96.62 103 LEU A CA 1
ATOM 858 C C . LEU A 1 103 ? 0.343 -4.221 -11.774 1.00 96.62 103 LEU A C 1
ATOM 860 O O . LEU A 1 103 ? -0.831 -4.358 -11.441 1.00 96.62 103 LEU A O 1
ATOM 864 N N . HIS A 1 104 ? 1.327 -4.888 -11.163 1.00 95.62 104 HIS A N 1
ATOM 865 C CA . HIS A 1 104 ? 1.100 -5.752 -10.003 1.00 95.62 104 HIS A CA 1
ATOM 866 C C . HIS A 1 104 ? 1.112 -4.979 -8.681 1.00 95.62 104 HIS A C 1
ATOM 868 O O . HIS A 1 104 ? 0.596 -5.488 -7.692 1.00 95.62 104 HIS A O 1
ATOM 874 N N . ILE A 1 105 ? 1.633 -3.742 -8.658 1.00 97.31 105 ILE A N 1
ATOM 875 C CA . ILE A 1 105 ? 1.782 -2.948 -7.428 1.00 97.31 105 ILE A CA 1
ATOM 876 C C . ILE A 1 105 ? 0.444 -2.819 -6.696 1.00 97.31 105 ILE A C 1
ATOM 878 O O . ILE A 1 105 ? 0.380 -3.086 -5.501 1.00 97.31 105 ILE A O 1
ATOM 882 N N . VAL A 1 106 ? -0.625 -2.454 -7.412 1.00 97.94 106 VAL A N 1
ATOM 883 C CA . VAL A 1 106 ? -1.959 -2.268 -6.820 1.00 97.94 106 VAL A CA 1
ATOM 884 C C . VAL A 1 106 ? -2.467 -3.560 -6.187 1.00 97.94 106 VAL A C 1
ATOM 886 O O . VAL A 1 106 ? -2.872 -3.554 -5.029 1.00 97.94 106 VAL A O 1
ATOM 889 N N . GLN A 1 107 ? -2.417 -4.673 -6.919 1.00 96.69 107 GLN A N 1
ATOM 890 C CA . GLN A 1 107 ? -2.933 -5.948 -6.429 1.00 96.69 107 GLN A CA 1
ATOM 891 C C . GLN A 1 107 ? -2.153 -6.431 -5.201 1.00 96.69 107 GLN A C 1
ATOM 893 O O . GLN A 1 107 ? -2.758 -6.673 -4.160 1.00 96.69 107 GLN A O 1
ATOM 898 N N . SER A 1 108 ? -0.818 -6.455 -5.276 1.00 96.00 108 SER A N 1
ATOM 899 C CA . SER A 1 108 ? 0.025 -6.881 -4.156 1.00 96.00 108 SER A CA 1
ATOM 900 C C . SER A 1 108 ? -0.132 -5.965 -2.936 1.00 96.00 108 SER A C 1
ATOM 902 O O . SER A 1 108 ? -0.106 -6.443 -1.804 1.00 96.00 108 SER A O 1
ATOM 904 N N . LEU A 1 109 ? -0.322 -4.654 -3.134 1.00 97.19 109 LEU A N 1
ATOM 905 C CA . LEU A 1 109 ? -0.574 -3.706 -2.046 1.00 97.19 109 LEU A CA 1
ATOM 906 C C . LEU A 1 109 ? -1.901 -4.001 -1.333 1.00 97.19 109 LEU A C 1
ATOM 908 O O . LEU A 1 109 ? -1.924 -4.065 -0.104 1.00 97.19 109 LEU A O 1
ATOM 912 N N . LEU A 1 110 ? -2.981 -4.230 -2.089 1.00 96.44 110 LEU A N 1
ATOM 913 C CA . LEU A 1 110 ? -4.286 -4.586 -1.522 1.00 96.44 110 LEU A CA 1
ATOM 914 C C . LEU A 1 110 ? -4.254 -5.953 -0.823 1.00 96.44 110 LEU A C 1
ATOM 916 O O . LEU A 1 110 ? -4.827 -6.101 0.256 1.00 96.44 110 LEU A O 1
ATOM 920 N N . ASP A 1 111 ? -3.533 -6.930 -1.373 1.00 94.12 111 ASP A N 1
ATOM 921 C CA . ASP A 1 111 ? -3.345 -8.241 -0.742 1.00 94.12 111 ASP A CA 1
ATOM 922 C C . ASP A 1 111 ? -2.639 -8.138 0.616 1.00 94.12 111 ASP A C 1
ATOM 924 O O . ASP A 1 111 ? -3.028 -8.808 1.577 1.00 94.12 111 ASP A O 1
ATOM 928 N N . VAL A 1 112 ? -1.611 -7.290 0.732 1.00 93.38 112 VAL A N 1
ATOM 929 C CA . VAL A 1 112 ? -0.935 -7.039 2.015 1.00 93.38 112 VAL A CA 1
ATOM 930 C C . VAL A 1 112 ? -1.856 -6.290 2.981 1.00 93.38 112 VAL A C 1
ATOM 932 O O . VAL A 1 112 ? -1.944 -6.671 4.150 1.00 93.38 112 VAL A O 1
ATOM 935 N N . PHE A 1 113 ? -2.574 -5.273 2.497 1.00 93.62 113 PHE A N 1
ATOM 936 C CA . PHE A 1 113 ? -3.519 -4.485 3.296 1.00 93.62 113 PHE A CA 1
ATOM 937 C C . PHE A 1 113 ? -4.596 -5.359 3.947 1.00 93.62 113 PHE A C 1
ATOM 939 O O . PHE A 1 113 ? -4.943 -5.184 5.117 1.00 93.62 113 PHE A O 1
ATOM 946 N N . VAL A 1 114 ? -5.125 -6.315 3.184 1.00 92.56 114 VAL A N 1
ATOM 947 C CA . VAL A 1 114 ? -6.119 -7.270 3.668 1.00 92.56 114 VAL A CA 1
ATOM 948 C C . VAL A 1 114 ? -5.469 -8.345 4.544 1.00 92.56 114 VAL A C 1
ATOM 950 O O . VAL A 1 114 ? -6.040 -8.754 5.554 1.00 92.56 114 VAL A O 1
ATOM 953 N N . GLY A 1 115 ? -4.262 -8.792 4.192 1.00 88.56 115 GLY A N 1
ATOM 954 C CA . GLY A 1 115 ? -3.535 -9.837 4.911 1.00 88.56 115 GLY A CA 1
ATOM 955 C C . GLY A 1 115 ? -3.122 -9.464 6.338 1.00 88.56 115 GLY A C 1
ATOM 956 O O . GLY A 1 115 ? -3.101 -10.343 7.197 1.00 88.56 115 GLY A O 1
ATOM 957 N N . ILE A 1 116 ? -2.833 -8.185 6.617 1.00 85.69 116 ILE A N 1
ATOM 958 C CA . ILE A 1 116 ? -2.375 -7.743 7.949 1.00 85.69 116 ILE A CA 1
ATOM 959 C C . ILE A 1 116 ? -3.467 -7.814 9.030 1.00 85.69 116 ILE A C 1
ATOM 961 O O . ILE A 1 116 ? -3.142 -7.816 10.212 1.00 85.69 116 ILE A O 1
ATOM 965 N N . GLU A 1 117 ? -4.748 -7.915 8.654 1.00 78.38 117 GLU A N 1
ATOM 966 C CA . GLU A 1 117 ? -5.859 -8.037 9.615 1.00 78.38 117 GLU A CA 1
ATOM 967 C C . GLU A 1 117 ? -5.851 -9.388 10.356 1.00 78.38 117 GLU A C 1
ATOM 969 O O . GLU A 1 117 ? -6.347 -9.499 11.472 1.00 78.38 117 GLU A O 1
ATOM 974 N N . MET A 1 118 ? -5.262 -10.428 9.759 1.00 63.53 118 MET A N 1
ATOM 975 C CA . MET A 1 118 ? -5.374 -11.811 10.242 1.00 63.53 118 MET A CA 1
ATOM 976 C C . MET A 1 118 ? -4.404 -12.169 11.387 1.00 63.53 118 MET A C 1
ATOM 978 O O . MET A 1 118 ? -4.284 -13.344 11.726 1.00 63.53 118 MET A O 1
ATOM 982 N N . THR A 1 119 ? -3.685 -11.207 11.976 1.00 63.34 119 THR A N 1
ATOM 983 C CA . THR A 1 119 ? -2.624 -11.486 12.968 1.00 63.34 119 THR A CA 1
ATOM 984 C C . THR A 1 119 ? -3.133 -11.658 14.411 1.00 63.34 119 THR A C 1
ATOM 986 O O . THR A 1 119 ? -2.527 -12.402 15.179 1.00 63.34 119 THR A O 1
ATOM 989 N N . GLY A 1 120 ? -4.316 -11.136 14.755 1.00 53.19 120 GLY A N 1
ATOM 990 C CA . GLY A 1 120 ? -5.145 -11.637 15.866 1.00 53.19 120 GLY A CA 1
ATOM 991 C C . GLY A 1 120 ? -4.710 -11.355 17.317 1.00 53.19 120 GLY A C 1
ATOM 992 O O . GLY A 1 120 ? -5.442 -11.754 18.221 1.00 53.19 120 GLY A O 1
ATOM 993 N N . GLN A 1 121 ? -3.591 -10.673 17.597 1.00 55.56 121 GLN A N 1
ATOM 994 C CA . GLN A 1 121 ? -3.222 -10.284 18.976 1.00 55.56 121 GLN A CA 1
ATOM 995 C C . GLN A 1 121 ? -3.458 -8.788 19.251 1.00 55.56 121 GLN A C 1
ATOM 997 O O . GLN A 1 121 ? -3.243 -7.940 18.393 1.00 55.56 121 GLN A O 1
ATOM 1002 N N . SER A 1 122 ? -3.869 -8.430 20.472 1.00 51.12 122 SER A N 1
ATOM 1003 C CA . SER A 1 122 ? -4.256 -7.056 20.854 1.00 51.12 122 SER A CA 1
ATOM 1004 C C . SER A 1 122 ? -3.150 -6.006 20.665 1.00 51.12 122 SER A C 1
ATOM 1006 O O . SER A 1 122 ? -3.436 -4.904 20.211 1.00 51.12 122 SER A O 1
ATOM 1008 N N . VAL A 1 123 ? -1.880 -6.353 20.913 1.00 49.97 123 VAL A N 1
ATOM 1009 C CA . VAL A 1 123 ? -0.716 -5.475 20.645 1.00 49.97 123 VAL A CA 1
ATOM 1010 C C . VAL A 1 123 ? -0.503 -5.249 19.136 1.00 49.97 123 VAL A C 1
ATOM 1012 O O . VAL A 1 123 ? 0.086 -4.253 18.724 1.00 49.97 123 VAL A O 1
ATOM 1015 N N . GLN A 1 124 ? -1.021 -6.142 18.288 1.00 58.44 124 GLN A N 1
ATOM 1016 C CA . GLN A 1 124 ? -0.946 -6.042 16.827 1.00 58.44 124 GLN A CA 1
ATOM 1017 C C . GLN A 1 124 ? -2.087 -5.198 16.237 1.00 58.44 124 GLN A C 1
ATOM 1019 O O . GLN A 1 124 ? -1.983 -4.770 15.087 1.00 58.44 124 GLN A O 1
ATOM 1024 N N . PHE A 1 125 ? -3.144 -4.908 17.010 1.00 61.12 125 PHE A N 1
ATOM 1025 C CA . PHE A 1 125 ? -4.280 -4.127 16.521 1.00 61.12 125 PHE A CA 1
ATOM 1026 C C . PHE A 1 125 ? -3.876 -2.693 16.162 1.00 61.12 125 PHE A C 1
ATOM 1028 O O . PHE A 1 125 ? -4.164 -2.249 15.058 1.00 61.12 125 PHE A O 1
ATOM 1035 N N . GLU A 1 126 ? -3.150 -1.982 17.028 1.00 64.38 126 GLU A N 1
ATOM 1036 C CA . GLU A 1 126 ? -2.674 -0.623 16.714 1.00 64.38 126 GLU A CA 1
ATOM 1037 C C . GLU A 1 126 ? -1.575 -0.628 15.641 1.00 64.38 126 GLU A C 1
ATOM 1039 O O . GLU A 1 126 ? -1.518 0.249 14.775 1.00 64.38 126 GLU A O 1
ATOM 1044 N N . GLN A 1 127 ? -0.724 -1.660 15.640 1.00 77.00 127 GLN A N 1
ATOM 1045 C CA . GLN A 1 127 ? 0.356 -1.792 14.660 1.00 77.00 127 GLN A CA 1
ATOM 1046 C C . GLN A 1 127 ? -0.162 -1.885 13.221 1.00 77.00 127 GLN A C 1
ATOM 1048 O O . GLN A 1 127 ? 0.503 -1.393 12.308 1.00 77.00 127 GLN A O 1
ATOM 1053 N N . LYS A 1 128 ? -1.356 -2.450 12.996 1.00 81.12 128 LYS A N 1
ATOM 1054 C CA . LYS A 1 128 ? -1.941 -2.534 11.650 1.00 81.12 128 LYS A CA 1
ATOM 1055 C C . LYS A 1 128 ? -2.167 -1.151 11.036 1.00 81.12 128 LYS A C 1
ATOM 1057 O O . LYS A 1 128 ? -1.887 -0.961 9.854 1.00 81.12 128 LYS A O 1
ATOM 1062 N N . PHE A 1 129 ? -2.575 -0.163 11.835 1.00 86.44 129 PHE A N 1
ATOM 1063 C CA . PHE A 1 129 ? -2.771 1.205 11.357 1.00 86.44 129 PHE A CA 1
ATOM 1064 C C . PHE A 1 129 ? -1.443 1.868 10.990 1.00 86.44 129 PHE A C 1
ATOM 1066 O O . PHE A 1 129 ? -1.391 2.607 10.007 1.00 86.44 129 PHE A O 1
ATOM 1073 N N . ASN A 1 130 ? -0.358 1.556 11.706 1.00 88.12 130 ASN A N 1
ATOM 1074 C CA . ASN A 1 130 ? 0.982 2.029 11.347 1.00 88.12 130 ASN A CA 1
ATOM 1075 C C . ASN A 1 130 ? 1.418 1.507 9.975 1.00 88.12 130 ASN A C 1
ATOM 1077 O O . ASN A 1 130 ? 1.979 2.273 9.199 1.00 88.12 130 ASN A O 1
ATOM 1081 N N . TYR A 1 131 ? 1.096 0.254 9.639 1.00 90.31 131 TYR A N 1
ATOM 1082 C CA . TYR A 1 131 ? 1.354 -0.285 8.301 1.00 90.31 131 TYR A CA 1
ATOM 1083 C C . TYR A 1 131 ? 0.398 0.256 7.235 1.00 90.31 131 TYR A C 1
ATOM 1085 O O . TYR A 1 131 ? 0.809 0.454 6.097 1.00 90.31 131 TYR A O 1
ATOM 1093 N N . ARG A 1 132 ? -0.874 0.509 7.568 1.00 92.50 132 ARG A N 1
ATOM 1094 C CA . ARG A 1 132 ? -1.873 0.993 6.599 1.00 92.50 132 ARG A CA 1
ATOM 1095 C C . ARG A 1 132 ? -1.696 2.463 6.226 1.00 92.50 132 ARG A C 1
ATOM 1097 O O . ARG A 1 132 ? -1.921 2.813 5.073 1.00 92.50 132 ARG A O 1
ATOM 1104 N N . ARG A 1 133 ? -1.244 3.314 7.154 1.00 92.19 133 ARG A N 1
ATOM 1105 C CA . ARG A 1 133 ? -0.946 4.739 6.895 1.00 92.19 133 ARG A CA 1
ATOM 1106 C C . ARG A 1 133 ? -0.103 4.974 5.629 1.00 92.19 133 ARG A C 1
ATOM 1108 O O . ARG A 1 133 ? -0.586 5.693 4.754 1.00 92.19 133 ARG A O 1
ATOM 1115 N N . PRO A 1 134 ? 1.090 4.371 5.468 1.00 93.56 134 PRO A N 1
ATOM 1116 C CA . PRO A 1 134 ? 1.879 4.528 4.248 1.00 93.56 134 PRO A CA 1
ATOM 1117 C C . PRO A 1 134 ? 1.171 3.928 3.025 1.00 93.56 134 PRO A C 1
ATOM 1119 O O . PRO A 1 134 ? 1.225 4.512 1.945 1.00 93.56 134 PRO A O 1
ATOM 1122 N N . MET A 1 135 ? 0.425 2.825 3.176 1.00 95.88 135 MET A N 1
ATOM 1123 C CA . MET A 1 135 ? -0.355 2.234 2.076 1.00 95.88 135 MET A CA 1
ATOM 1124 C C . MET A 1 135 ? -1.425 3.195 1.542 1.00 95.88 135 MET A C 1
ATOM 1126 O O . MET A 1 135 ? -1.598 3.270 0.328 1.00 95.88 135 MET A O 1
ATOM 1130 N N . TYR A 1 136 ? -2.102 3.970 2.401 1.00 95.88 136 TYR A N 1
ATOM 1131 C CA . TYR A 1 136 ? -3.053 5.000 1.961 1.00 95.88 136 TYR A CA 1
ATOM 1132 C C . TYR A 1 136 ? -2.385 6.065 1.088 1.00 95.88 136 TYR A C 1
ATOM 1134 O O . TYR A 1 136 ? -2.926 6.441 0.049 1.00 95.88 136 TYR A O 1
ATOM 1142 N N . ILE A 1 137 ? -1.186 6.507 1.472 1.00 95.44 137 ILE A N 1
ATOM 1143 C CA . ILE A 1 137 ? -0.405 7.500 0.725 1.00 95.44 137 ILE A CA 1
ATOM 1144 C C . ILE A 1 137 ? 0.002 6.933 -0.642 1.00 95.44 137 ILE A C 1
ATOM 1146 O O . ILE A 1 137 ? -0.184 7.594 -1.665 1.00 95.44 137 ILE A O 1
ATOM 1150 N N . ILE A 1 138 ? 0.480 5.684 -0.673 1.00 97.25 138 ILE A N 1
ATOM 1151 C CA . ILE A 1 138 ? 0.837 4.981 -1.911 1.00 97.25 138 ILE A CA 1
ATOM 1152 C C . ILE A 1 138 ? -0.386 4.836 -2.824 1.00 97.25 138 ILE A C 1
ATOM 1154 O O . ILE A 1 138 ? -0.308 5.183 -4.000 1.00 97.25 138 ILE A O 1
ATOM 1158 N N . MET A 1 139 ? -1.528 4.373 -2.306 1.00 97.81 139 MET A N 1
ATOM 1159 C CA . MET A 1 139 ? -2.756 4.222 -3.096 1.00 97.81 139 MET A CA 1
ATOM 1160 C C . MET A 1 139 ? -3.230 5.559 -3.671 1.00 97.81 139 MET A C 1
ATOM 1162 O O . MET A 1 139 ? -3.563 5.623 -4.853 1.00 97.81 139 MET A O 1
ATOM 1166 N N . ASN A 1 140 ? -3.199 6.628 -2.870 1.00 96.75 140 ASN A N 1
ATOM 1167 C CA . ASN A 1 140 ? -3.549 7.970 -3.328 1.00 96.75 140 ASN A CA 1
ATOM 1168 C C . ASN A 1 140 ? -2.636 8.435 -4.473 1.00 96.75 140 ASN A C 1
ATOM 1170 O O . ASN A 1 140 ? -3.116 8.968 -5.470 1.00 96.75 140 ASN A O 1
ATOM 1174 N N . TYR A 1 141 ? -1.326 8.189 -4.378 1.00 96.38 141 TYR A N 1
ATOM 1175 C CA . TYR A 1 141 ? -0.401 8.487 -5.471 1.00 96.38 141 TYR A CA 1
ATOM 1176 C C . TYR A 1 141 ? -0.713 7.664 -6.731 1.00 96.38 141 TYR A C 1
ATOM 1178 O O . TYR A 1 141 ? -0.882 8.236 -7.809 1.00 96.38 141 TYR A O 1
ATOM 1186 N N . LEU A 1 142 ? -0.851 6.341 -6.595 1.00 97.75 142 LEU A N 1
ATOM 1187 C CA . LEU A 1 142 ? -1.116 5.428 -7.713 1.00 97.75 142 LEU A CA 1
ATOM 1188 C C . LEU A 1 142 ? -2.428 5.753 -8.436 1.00 97.75 142 LEU A C 1
ATOM 1190 O O . LEU A 1 142 ? -2.494 5.633 -9.656 1.00 97.75 142 LEU A O 1
ATOM 1194 N N . TRP A 1 143 ? -3.458 6.208 -7.717 1.00 97.75 143 TRP A N 1
ATOM 1195 C CA . TRP A 1 143 ? -4.748 6.587 -8.303 1.00 97.75 143 TRP A CA 1
ATOM 1196 C C . TRP A 1 143 ? -4.642 7.711 -9.348 1.00 97.75 143 TRP A C 1
ATOM 1198 O O . TRP A 1 143 ? -5.434 7.774 -10.296 1.00 97.75 143 TRP A O 1
ATOM 1208 N N . ASN A 1 144 ? -3.632 8.576 -9.217 1.00 96.38 144 ASN A N 1
ATOM 1209 C CA . ASN A 1 144 ? -3.367 9.656 -10.167 1.00 96.38 144 ASN A CA 1
ATOM 1210 C C . ASN A 1 144 ? -2.721 9.167 -11.475 1.00 96.38 144 ASN A C 1
ATOM 1212 O O . ASN A 1 144 ? -2.632 9.932 -12.433 1.00 96.38 144 ASN A O 1
ATOM 1216 N N . ILE A 1 145 ? -2.306 7.899 -11.550 1.00 97.25 145 ILE A N 1
ATOM 1217 C CA . ILE A 1 145 ? -1.681 7.300 -12.729 1.00 97.25 145 ILE A CA 1
ATOM 1218 C C . ILE A 1 145 ? -2.682 6.360 -13.414 1.00 97.25 145 ILE A C 1
ATOM 1220 O O . ILE A 1 145 ? -3.096 5.351 -12.845 1.00 97.25 145 ILE A O 1
ATOM 1224 N N . GLU A 1 146 ? -3.028 6.657 -14.671 1.00 98.06 146 GLU A N 1
ATOM 1225 C CA . GLU A 1 146 ? -4.070 5.953 -15.442 1.00 98.06 146 GLU A CA 1
ATOM 1226 C C . GLU A 1 146 ? -3.931 4.421 -15.406 1.00 98.06 146 GLU A C 1
ATOM 1228 O O . GLU A 1 146 ? -4.876 3.722 -15.053 1.00 98.06 146 GLU A O 1
ATOM 1233 N N . GLN A 1 147 ? -2.741 3.888 -15.700 1.00 97.88 147 GLN A N 1
ATOM 1234 C CA . GLN A 1 147 ? -2.518 2.437 -15.763 1.00 97.88 147 GLN A CA 1
ATOM 1235 C C . GLN A 1 147 ? -2.759 1.734 -14.414 1.00 97.88 147 GLN A C 1
ATOM 1237 O O . GLN A 1 147 ? -3.250 0.609 -14.389 1.00 97.88 147 GLN A O 1
ATOM 1242 N N . HIS A 1 148 ? -2.461 2.394 -13.290 1.00 98.38 148 HIS A N 1
ATOM 1243 C CA . HIS A 1 148 ? -2.707 1.842 -11.952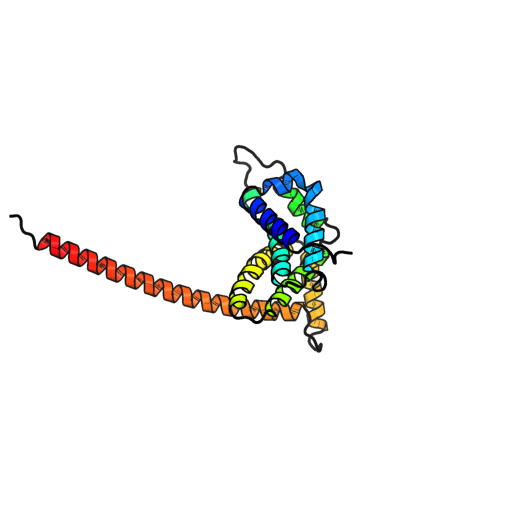 1.00 98.38 148 HIS A CA 1
ATOM 1244 C C . HIS A 1 148 ? -4.170 1.992 -11.541 1.00 98.38 148 HIS A C 1
ATOM 1246 O O . HIS A 1 148 ?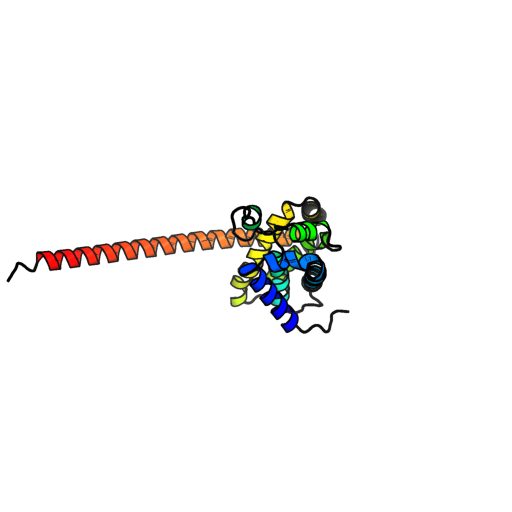 -4.750 1.065 -10.975 1.00 98.38 148 HIS A O 1
ATOM 1252 N N . ARG A 1 149 ? -4.813 3.114 -11.886 1.00 98.44 149 ARG A N 1
ATOM 1253 C CA . ARG A 1 149 ? -6.261 3.300 -11.701 1.00 98.44 149 ARG A CA 1
ATOM 1254 C C . ARG A 1 149 ? -7.075 2.235 -12.441 1.00 98.44 149 ARG A C 1
ATOM 1256 O O . ARG A 1 149 ? -8.064 1.730 -11.905 1.00 98.44 149 ARG A O 1
ATOM 1263 N N . GLN A 1 150 ? -6.633 1.826 -13.628 1.00 98.44 150 GLN A N 1
ATOM 1264 C CA . GLN A 1 150 ? -7.229 0.698 -14.348 1.00 98.44 150 GLN A CA 1
ATOM 1265 C C . GLN A 1 150 ? -7.098 -0.621 -13.574 1.00 98.44 150 GLN A C 1
ATOM 1267 O O . GLN A 1 150 ? -8.036 -1.415 -13.583 1.00 98.44 150 GLN A O 1
ATOM 1272 N N . CYS A 1 151 ? -5.998 -0.851 -12.846 1.00 98.44 151 CYS A N 1
ATOM 1273 C CA . CYS A 1 151 ? -5.868 -2.023 -11.976 1.00 98.44 151 CYS A CA 1
ATOM 1274 C C . CYS A 1 151 ? -6.892 -2.010 -10.834 1.00 98.44 151 CYS A C 1
ATOM 1276 O O . CYS A 1 151 ? -7.540 -3.031 -10.609 1.00 98.44 151 CYS A O 1
ATOM 1278 N N . PHE A 1 152 ? -7.093 -0.870 -10.159 1.00 98.50 152 PHE A N 1
ATOM 1279 C CA . PHE A 1 152 ? -8.153 -0.736 -9.149 1.00 98.50 152 PHE A CA 1
ATOM 1280 C C . PHE A 1 152 ? -9.537 -1.001 -9.749 1.00 98.50 152 PHE A C 1
ATOM 1282 O O . PHE A 1 152 ? -10.305 -1.785 -9.204 1.00 98.50 152 PHE A O 1
ATOM 1289 N N . THR A 1 153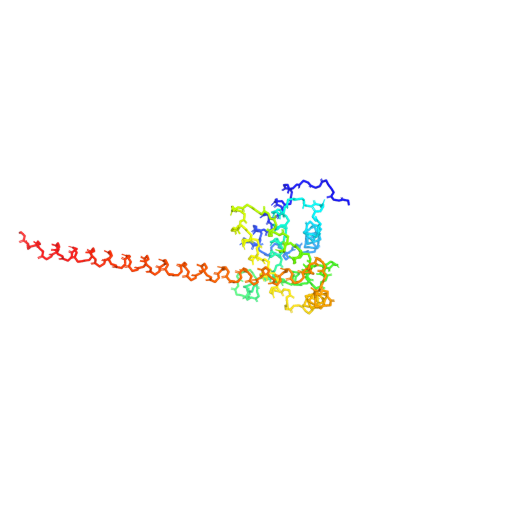 ? -9.828 -0.395 -10.902 1.00 98.31 153 THR A N 1
ATOM 1290 C CA . THR A 1 153 ? -11.121 -0.539 -11.592 1.00 98.31 153 THR A CA 1
ATOM 1291 C C . THR A 1 153 ? -11.381 -1.990 -11.999 1.00 98.31 153 THR A C 1
ATOM 1293 O O . THR A 1 153 ? -12.488 -2.494 -11.837 1.00 98.31 153 THR A O 1
ATOM 1296 N N . ARG A 1 154 ? -10.350 -2.695 -12.481 1.00 98.44 154 ARG A N 1
ATOM 1297 C CA . ARG A 1 154 ? -10.431 -4.120 -12.816 1.00 98.44 154 ARG A CA 1
ATOM 1298 C C . ARG A 1 154 ? -10.754 -4.970 -11.588 1.00 98.44 154 ARG A C 1
ATOM 1300 O O . ARG A 1 154 ? -11.632 -5.817 -11.677 1.00 98.44 154 ARG A O 1
ATOM 1307 N N . LEU A 1 155 ? -10.064 -4.744 -10.468 1.00 98.12 155 LEU A N 1
ATOM 1308 C CA . LEU A 1 155 ? -10.306 -5.479 -9.221 1.00 98.12 155 LEU A CA 1
ATOM 1309 C C . LEU A 1 155 ? -11.698 -5.186 -8.641 1.00 98.12 155 LEU A C 1
ATOM 1311 O O . LEU A 1 155 ? -12.331 -6.087 -8.100 1.00 98.12 155 LEU A O 1
ATOM 1315 N N . ALA A 1 156 ? -12.183 -3.949 -8.774 1.00 98.00 156 ALA A N 1
ATOM 1316 C CA . ALA A 1 156 ? -13.538 -3.575 -8.380 1.00 98.00 156 ALA A CA 1
ATOM 1317 C C . ALA A 1 156 ? -14.588 -4.316 -9.214 1.00 98.00 156 ALA A C 1
ATOM 1319 O O . ALA A 1 156 ? -15.472 -4.955 -8.652 1.00 98.00 156 ALA A O 1
ATOM 1320 N N . LYS A 1 157 ? -14.431 -4.319 -10.543 1.00 97.88 157 LYS A N 1
ATOM 1321 C CA . LYS A 1 157 ? -15.323 -5.052 -11.445 1.00 97.88 157 LYS A CA 1
ATOM 1322 C C . LYS A 1 157 ? -15.308 -6.558 -11.176 1.00 97.88 157 LYS A C 1
ATOM 1324 O O . LYS A 1 157 ? -16.358 -7.176 -11.093 1.00 97.88 157 LYS A O 1
ATOM 1329 N N . GLU A 1 158 ? -14.127 -7.141 -10.977 1.00 96.69 158 GLU A N 1
ATOM 1330 C CA . GLU A 1 158 ? -13.997 -8.551 -10.593 1.00 96.69 158 GLU A CA 1
ATOM 1331 C C . GLU A 1 158 ? -14.738 -8.846 -9.280 1.00 96.69 158 GLU A C 1
ATOM 1333 O O . GLU A 1 158 ? -15.348 -9.903 -9.143 1.00 96.69 158 GLU A O 1
ATOM 1338 N N . ALA A 1 159 ? -14.725 -7.916 -8.323 1.00 97.12 159 ALA A N 1
ATOM 1339 C CA . ALA A 1 159 ? -15.466 -8.076 -7.081 1.00 97.12 159 ALA A CA 1
ATOM 1340 C C . ALA A 1 159 ? -16.986 -7.965 -7.256 1.00 97.12 159 ALA A C 1
ATOM 1342 O O . ALA A 1 159 ? -17.705 -8.728 -6.615 1.00 97.12 159 ALA A O 1
ATOM 1343 N N . GLU A 1 160 ? -17.464 -7.066 -8.119 1.00 96.19 160 GLU A N 1
ATOM 1344 C CA . GLU A 1 160 ? -18.882 -6.954 -8.494 1.00 96.19 160 GLU A CA 1
ATOM 1345 C C . GLU A 1 160 ? -19.378 -8.225 -9.198 1.00 96.19 160 GLU A C 1
ATOM 1347 O O . GLU A 1 160 ? -20.409 -8.782 -8.826 1.00 96.19 160 GLU A O 1
ATOM 1352 N N . ASP A 1 161 ? -18.600 -8.743 -10.150 1.00 96.81 161 ASP A N 1
ATOM 1353 C CA . ASP A 1 161 ? -18.936 -9.958 -10.899 1.00 96.81 161 ASP A CA 1
ATOM 1354 C C . ASP A 1 161 ? -18.944 -11.219 -10.001 1.00 96.81 161 ASP A C 1
ATOM 1356 O O . ASP A 1 161 ? -19.559 -12.226 -10.347 1.00 96.81 161 ASP A O 1
ATOM 1360 N N . ASN A 1 162 ? -18.275 -11.178 -8.840 1.00 95.62 162 ASN A N 1
ATOM 1361 C CA . ASN A 1 162 ? -18.095 -12.317 -7.930 1.00 95.62 162 ASN A CA 1
ATOM 1362 C C . ASN A 1 162 ? -18.600 -12.044 -6.498 1.00 95.62 162 ASN A C 1
ATOM 1364 O O . ASN A 1 162 ? -18.076 -12.617 -5.538 1.00 95.62 162 ASN A O 1
ATOM 1368 N N . MET A 1 163 ? -19.615 -11.189 -6.324 1.00 92.50 163 MET A N 1
ATOM 1369 C CA . MET A 1 163 ? -20.140 -10.820 -4.995 1.00 92.50 163 MET A CA 1
ATOM 1370 C C . MET A 1 163 ? -20.632 -12.014 -4.162 1.00 92.50 163 MET A C 1
ATOM 1372 O O . MET A 1 163 ? -20.542 -11.981 -2.936 1.00 92.50 163 MET A O 1
ATOM 1376 N N . GLU A 1 164 ? -21.131 -13.067 -4.812 1.00 92.44 164 GLU A N 1
ATOM 1377 C CA . GLU A 1 164 ? -21.690 -14.263 -4.162 1.00 92.44 164 GLU A CA 1
ATOM 1378 C C . GLU A 1 164 ? -20.665 -15.396 -3.973 1.00 92.44 164 GLU A C 1
ATOM 1380 O O . GLU A 1 164 ? -21.015 -16.502 -3.558 1.00 92.44 164 GLU A O 1
ATOM 1385 N N . ALA A 1 165 ? -19.388 -15.155 -4.284 1.00 93.19 165 ALA A N 1
ATOM 1386 C CA . ALA A 1 165 ? -18.353 -16.167 -4.132 1.00 93.19 165 ALA A CA 1
ATOM 1387 C C . ALA A 1 165 ? -18.188 -16.593 -2.662 1.00 93.19 165 ALA A C 1
ATOM 1389 O O . ALA A 1 165 ? -18.162 -15.766 -1.750 1.00 93.19 165 ALA A O 1
ATOM 1390 N N . THR A 1 166 ? -17.972 -17.895 -2.431 1.00 92.25 166 THR A N 1
ATOM 1391 C CA . THR A 1 166 ? -17.746 -18.469 -1.089 1.00 92.25 166 THR A CA 1
ATOM 1392 C C . THR A 1 166 ? -16.627 -17.761 -0.325 1.00 92.25 166 THR A C 1
ATOM 1394 O O . THR A 1 166 ? -16.680 -17.629 0.895 1.00 92.25 166 THR A O 1
ATOM 1397 N N . THR A 1 167 ? -15.588 -17.322 -1.039 1.00 89.12 167 THR A N 1
ATOM 1398 C CA . THR A 1 167 ? -14.547 -16.446 -0.497 1.00 89.12 167 THR A CA 1
ATOM 1399 C C . THR A 1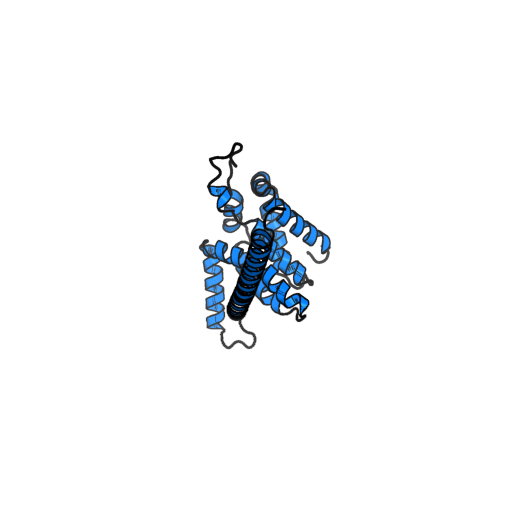 167 ? -14.723 -15.060 -1.110 1.00 89.12 167 THR A C 1
ATOM 1401 O O . THR A 1 167 ? -14.582 -14.943 -2.328 1.00 89.12 167 THR A O 1
ATOM 1404 N N . PRO A 1 168 ? -14.989 -14.017 -0.301 1.00 93.12 168 PRO A N 1
ATOM 1405 C CA . PRO A 1 168 ? -15.164 -12.667 -0.813 1.00 93.12 168 PRO A CA 1
ATOM 1406 C C . PRO A 1 168 ? -13.952 -12.203 -1.640 1.00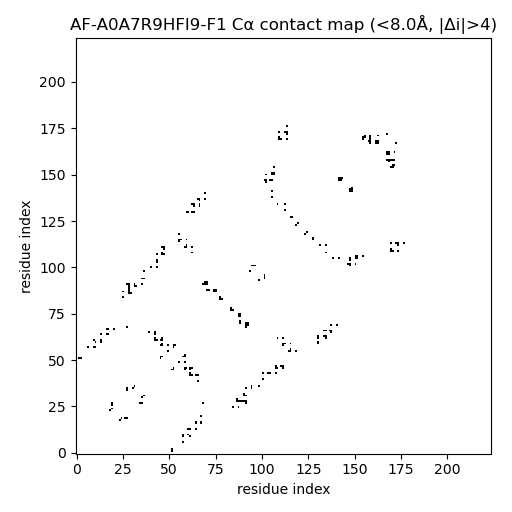 93.12 168 PRO A C 1
ATOM 1408 O O . PRO A 1 168 ? -12.812 -12.370 -1.180 1.00 93.12 168 PRO A O 1
ATOM 1411 N N . PRO A 1 169 ? -14.168 -11.593 -2.819 1.00 96.44 169 PRO A N 1
ATOM 1412 C CA . PRO A 1 169 ? -13.095 -11.076 -3.662 1.00 96.44 169 PRO A CA 1
ATOM 1413 C C . PRO A 1 169 ? -12.195 -10.072 -2.933 1.00 96.44 169 PRO A C 1
ATOM 1415 O O . PRO A 1 169 ? -12.627 -9.375 -2.008 1.00 96.44 169 PRO A O 1
ATOM 1418 N N . LEU A 1 170 ? -10.937 -9.962 -3.375 1.00 95.62 170 LEU A N 1
ATOM 1419 C CA . LEU A 1 170 ? -9.918 -9.119 -2.735 1.00 95.62 170 LEU A CA 1
ATOM 1420 C C . LEU A 1 170 ? -10.398 -7.679 -2.524 1.00 95.62 170 LEU A C 1
ATOM 1422 O O . LEU A 1 170 ? -10.286 -7.144 -1.421 1.00 95.62 170 LEU A O 1
ATOM 1426 N N . PHE A 1 171 ? -10.957 -7.065 -3.568 1.00 97.62 171 PHE A N 1
ATOM 1427 C CA . PHE A 1 171 ? -11.391 -5.673 -3.511 1.00 97.62 171 PHE A CA 1
ATOM 1428 C C . PHE A 1 171 ? -12.542 -5.466 -2.517 1.00 97.62 171 PHE A C 1
ATOM 1430 O O . PHE A 1 171 ? -12.535 -4.495 -1.767 1.00 97.62 171 PHE A O 1
ATOM 1437 N N . LEU A 1 172 ? -13.482 -6.414 -2.427 1.00 96.31 172 LEU A N 1
ATOM 1438 C CA . LEU A 1 172 ? -14.581 -6.349 -1.462 1.00 96.31 172 LEU A CA 1
ATOM 1439 C C . LEU A 1 172 ? -14.065 -6.433 -0.018 1.00 96.31 172 LEU A C 1
ATOM 1441 O O . LEU A 1 172 ? -14.480 -5.659 0.845 1.00 96.31 172 LEU A O 1
ATOM 1445 N N . ARG A 1 173 ? -13.101 -7.328 0.241 1.00 95.94 173 ARG A N 1
ATOM 1446 C CA . ARG A 1 173 ? -12.427 -7.428 1.548 1.00 95.94 173 ARG A CA 1
ATOM 1447 C C . ARG A 1 173 ? -11.672 -6.147 1.890 1.00 95.94 173 ARG A C 1
ATOM 1449 O O . ARG A 1 173 ? -11.734 -5.701 3.032 1.00 95.94 173 ARG A O 1
ATOM 1456 N N . PHE A 1 174 ? -10.988 -5.557 0.912 1.00 96.50 174 PHE A N 1
ATOM 1457 C CA . PHE A 1 174 ? -10.303 -4.278 1.067 1.00 96.50 174 PHE A CA 1
ATOM 1458 C C . PHE A 1 174 ? -11.273 -3.161 1.469 1.00 96.50 174 PHE A C 1
ATOM 1460 O O . PHE A 1 174 ? -11.038 -2.511 2.484 1.00 96.50 174 PHE A O 1
ATOM 1467 N N . ILE A 1 175 ? -12.379 -2.977 0.739 1.00 96.56 175 ILE A N 1
ATOM 1468 C CA . ILE A 1 175 ? -13.379 -1.942 1.045 1.00 96.56 175 ILE A CA 1
ATOM 1469 C C . ILE A 1 175 ? -13.984 -2.147 2.435 1.00 96.56 175 ILE A C 1
ATOM 1471 O O . ILE A 1 175 ? -14.103 -1.186 3.191 1.00 96.56 175 ILE A O 1
ATOM 1475 N N . ASN A 1 176 ? -14.305 -3.388 2.809 1.00 94.38 176 ASN A N 1
ATOM 1476 C CA . ASN A 1 176 ? -14.815 -3.691 4.145 1.00 94.38 176 ASN A CA 1
ATOM 1477 C C . ASN A 1 176 ? -13.833 -3.250 5.246 1.00 94.38 176 ASN A C 1
ATOM 1479 O O . ASN A 1 176 ? -14.221 -2.593 6.209 1.00 94.38 176 ASN A O 1
ATOM 1483 N N . LEU A 1 177 ? -12.543 -3.562 5.088 1.00 93.56 177 LEU A N 1
ATOM 1484 C CA . LEU A 1 177 ? -11.514 -3.161 6.051 1.00 93.56 177 LEU A CA 1
ATOM 1485 C C . LEU A 1 177 ? -11.268 -1.651 6.056 1.00 93.56 177 LEU A C 1
ATOM 1487 O O . LEU A 1 177 ? -11.102 -1.075 7.125 1.00 93.56 177 LEU A O 1
ATOM 1491 N N . LEU A 1 178 ? -11.293 -1.007 4.890 1.00 94.31 178 LEU A N 1
ATOM 1492 C CA . LEU A 1 178 ? -11.166 0.443 4.766 1.00 94.31 178 LEU A CA 1
ATOM 1493 C C . LEU A 1 178 ? -12.301 1.172 5.501 1.00 94.31 178 LEU A C 1
ATOM 1495 O O . LEU A 1 178 ? -12.050 2.132 6.225 1.00 94.31 178 LEU A O 1
ATOM 1499 N N . MET A 1 179 ? -13.541 0.702 5.340 1.00 94.94 179 MET A N 1
ATOM 1500 C CA . MET A 1 179 ? -14.705 1.262 6.029 1.00 94.94 179 MET A CA 1
ATOM 1501 C C . MET A 1 179 ? -14.605 1.074 7.545 1.00 94.94 179 MET A C 1
ATOM 1503 O O . MET A 1 179 ? -14.837 2.023 8.292 1.00 94.94 179 MET A O 1
ATOM 1507 N N . ASN A 1 180 ? -14.202 -0.116 7.998 1.00 92.25 180 ASN A N 1
ATOM 1508 C CA . ASN A 1 180 ? -13.995 -0.387 9.422 1.00 92.25 180 ASN A CA 1
ATOM 1509 C C . ASN A 1 180 ? -12.915 0.523 10.025 1.00 92.25 180 ASN A C 1
ATOM 1511 O O . ASN A 1 180 ? -13.109 1.066 11.112 1.00 92.25 180 ASN A O 1
ATOM 1515 N N . ASP A 1 181 ? -11.808 0.730 9.310 1.00 92.06 181 ASP A N 1
ATOM 1516 C CA . ASP A 1 181 ? -10.745 1.641 9.734 1.00 92.06 181 ASP A CA 1
ATOM 1517 C C . ASP A 1 181 ? -11.229 3.087 9.816 1.00 92.06 181 ASP A C 1
ATOM 1519 O O . ASP A 1 181 ? -10.904 3.781 10.776 1.00 92.06 181 ASP A O 1
ATOM 1523 N N . ALA A 1 182 ? -12.014 3.544 8.837 1.00 92.94 182 ALA A N 1
ATOM 1524 C CA . ALA A 1 182 ? -12.555 4.898 8.828 1.00 92.94 182 ALA A CA 1
ATOM 1525 C C . ALA A 1 182 ? -13.481 5.151 10.026 1.00 92.94 182 ALA A C 1
ATOM 1527 O O . ALA A 1 182 ? -13.362 6.191 10.672 1.00 92.94 182 ALA A O 1
ATOM 1528 N N . VAL A 1 183 ? -14.360 4.196 10.351 1.00 94.00 183 VAL A N 1
ATOM 1529 C CA . VAL A 1 183 ? -15.238 4.276 11.529 1.00 94.00 183 VAL A CA 1
ATOM 1530 C C . VAL A 1 183 ? -14.410 4.302 12.813 1.00 94.00 183 VAL A C 1
ATOM 1532 O O . VAL A 1 183 ? -14.561 5.217 13.619 1.00 94.00 183 VAL A O 1
ATOM 1535 N N . PHE A 1 184 ? -13.482 3.353 12.972 1.00 91.06 184 PHE A N 1
ATOM 1536 C CA . PHE A 1 184 ? -12.649 3.261 14.170 1.00 91.06 184 PHE A CA 1
ATOM 1537 C C . PHE A 1 184 ? -11.812 4.528 14.399 1.00 91.06 184 PHE A C 1
ATOM 1539 O O . PHE A 1 184 ? -11.833 5.096 15.489 1.00 91.06 184 PHE A O 1
ATOM 1546 N N . LEU A 1 185 ? -11.093 4.997 13.373 1.00 91.25 185 LEU A N 1
ATOM 1547 C CA . LEU A 1 185 ? -10.225 6.174 13.480 1.00 91.25 185 LEU A CA 1
ATOM 1548 C C . LEU A 1 185 ? -11.028 7.457 13.719 1.00 91.25 185 LEU A C 1
ATOM 1550 O O . LEU A 1 185 ? -10.546 8.360 14.406 1.00 91.25 185 LEU A O 1
ATOM 1554 N N . LEU A 1 186 ? -12.248 7.550 13.178 1.00 95.12 186 LEU A N 1
ATOM 1555 C CA . LEU A 1 186 ? -13.139 8.672 13.451 1.00 95.12 186 LEU A CA 1
ATOM 1556 C C . LEU A 1 186 ? -13.547 8.692 14.928 1.00 95.12 186 LEU A C 1
ATOM 1558 O O . LEU A 1 186 ? -13.350 9.716 15.587 1.00 95.12 186 LEU A O 1
ATOM 1562 N N . ASP A 1 187 ? -14.030 7.570 15.460 1.00 95.50 187 ASP A N 1
ATOM 1563 C CA . ASP A 1 187 ? -14.424 7.453 16.867 1.00 95.50 187 ASP A CA 1
ATOM 1564 C C . ASP A 1 187 ? -13.242 7.732 17.810 1.00 95.50 187 ASP A C 1
ATOM 1566 O O . ASP A 1 187 ? -13.366 8.490 18.778 1.00 95.50 187 ASP A O 1
ATOM 1570 N N . GLU A 1 188 ? -12.061 7.189 17.500 1.00 92.56 188 GLU A N 1
ATOM 1571 C CA . GLU A 1 188 ? -10.833 7.437 18.257 1.00 92.56 188 GLU A CA 1
ATOM 1572 C C . GLU A 1 188 ? -10.446 8.926 18.231 1.00 92.56 188 GLU A C 1
ATOM 1574 O O . GLU A 1 188 ? -10.131 9.512 19.270 1.00 92.56 188 GLU A O 1
ATOM 1579 N N . SER A 1 189 ? -10.530 9.579 17.067 1.00 93.06 189 SER A N 1
ATOM 1580 C CA . SER A 1 189 ? -10.208 11.004 16.932 1.00 93.06 189 SER A CA 1
ATOM 1581 C C . SER A 1 189 ? -11.148 11.901 17.743 1.00 93.06 189 SER A C 1
ATOM 1583 O O . SER A 1 189 ? -10.686 12.840 18.398 1.00 93.06 189 SER A O 1
ATOM 1585 N N . LEU A 1 190 ? -12.450 11.595 17.763 1.00 96.25 190 LEU A N 1
ATOM 1586 C CA . LEU A 1 190 ? -13.452 12.323 18.545 1.00 96.25 190 LEU A CA 1
ATOM 1587 C C . LEU A 1 190 ? -13.204 12.159 20.046 1.00 96.25 190 LEU A C 1
ATOM 1589 O O . LEU A 1 190 ? -13.207 13.148 20.786 1.00 96.25 190 LEU A O 1
ATOM 1593 N N . ASN A 1 191 ? -12.908 10.934 20.483 1.00 96.00 191 ASN A N 1
ATOM 1594 C CA . ASN A 1 191 ? -12.556 10.647 21.870 1.00 96.00 191 ASN A CA 1
ATOM 1595 C C . ASN A 1 191 ? -11.279 11.389 22.295 1.00 96.00 191 ASN A C 1
ATOM 1597 O O . ASN A 1 191 ? -11.264 12.039 23.343 1.00 96.00 191 ASN A O 1
ATOM 1601 N N . ASN A 1 192 ? -10.235 11.369 21.462 1.00 94.88 192 ASN A N 1
ATOM 1602 C CA . ASN A 1 192 ? -8.983 12.084 21.719 1.00 94.88 192 ASN A CA 1
ATOM 1603 C C . ASN A 1 192 ? -9.200 13.604 21.797 1.00 94.88 192 ASN A C 1
ATOM 1605 O O . ASN A 1 192 ? -8.674 14.256 22.700 1.00 94.88 192 ASN A O 1
ATOM 1609 N N . MET A 1 193 ? -10.027 14.186 20.923 1.00 96.38 193 MET A N 1
ATOM 1610 C CA . MET A 1 193 ? -10.380 15.612 20.988 1.00 96.38 193 MET A CA 1
ATOM 1611 C C . MET A 1 193 ? -11.154 15.969 22.264 1.00 96.38 193 MET A C 1
ATOM 1613 O O . MET A 1 193 ? -10.879 17.003 22.880 1.00 96.38 193 MET A O 1
ATOM 1617 N N . ALA A 1 194 ? -12.083 15.117 22.704 1.00 96.38 194 ALA A N 1
ATOM 1618 C CA . ALA A 1 194 ? -12.804 15.317 23.959 1.00 96.38 194 ALA A CA 1
ATOM 1619 C C . ALA A 1 194 ? -11.857 15.277 25.172 1.00 96.38 194 ALA A C 1
ATOM 1621 O O . ALA A 1 194 ? -11.924 16.150 26.041 1.00 96.38 194 ALA A O 1
ATOM 1622 N N . GLN A 1 195 ? -10.926 14.318 25.206 1.00 96.12 195 GLN A N 1
ATOM 1623 C CA . GLN A 1 195 ? -9.901 14.233 26.251 1.00 96.12 195 GLN A CA 1
ATOM 1624 C C . GLN A 1 195 ? -8.981 15.460 26.250 1.00 96.12 195 GLN A C 1
ATOM 1626 O O . GLN A 1 195 ? -8.741 16.044 27.310 1.00 96.12 195 GLN A O 1
ATOM 1631 N N . LEU A 1 196 ? -8.518 15.897 25.074 1.00 96.00 196 LEU A N 1
ATOM 1632 C CA . LEU A 1 196 ? -7.702 17.104 24.929 1.00 96.00 196 LEU A CA 1
ATOM 1633 C C . LEU A 1 196 ? -8.423 18.338 25.473 1.00 96.00 196 LEU A C 1
ATOM 1635 O O . LEU A 1 196 ? -7.818 19.115 26.211 1.00 96.00 196 LEU A O 1
ATOM 1639 N N . ARG A 1 197 ? -9.719 18.492 25.178 1.00 95.12 197 ARG A N 1
ATOM 1640 C CA . ARG A 1 197 ? -10.530 19.595 25.703 1.00 95.12 197 ARG A CA 1
ATOM 164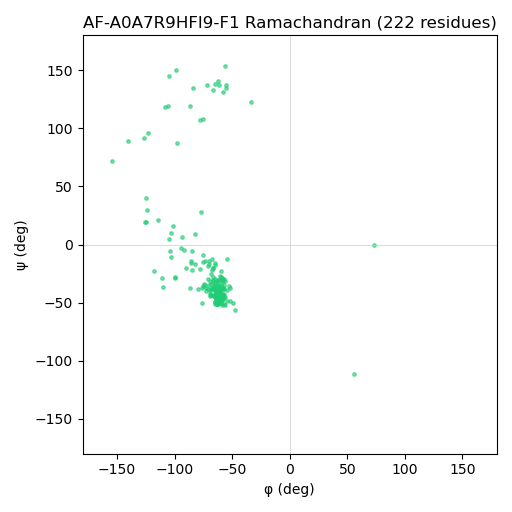1 C C . ARG A 1 197 ? -10.609 19.562 27.230 1.00 95.12 197 ARG A C 1
ATOM 1643 O O . ARG A 1 197 ? -10.369 20.583 27.867 1.00 95.12 197 ARG A O 1
ATOM 1650 N N . THR A 1 198 ? -10.864 18.397 27.825 1.00 95.25 198 THR A N 1
ATOM 1651 C CA . THR A 1 198 ? -10.886 18.232 29.290 1.00 95.25 198 THR A CA 1
ATOM 1652 C C . THR A 1 198 ? -9.542 18.604 29.921 1.00 95.25 198 THR A C 1
ATOM 1654 O O . THR A 1 198 ? -9.500 19.335 30.912 1.00 95.25 198 THR A O 1
ATOM 1657 N N . MET A 1 199 ? -8.428 18.165 29.324 1.00 93.56 199 MET A N 1
ATOM 1658 C CA . MET A 1 199 ? -7.082 18.510 29.792 1.00 93.56 199 MET A CA 1
ATOM 1659 C C . MET A 1 199 ? -6.780 20.009 29.653 1.00 93.56 199 MET A C 1
ATOM 1661 O O . MET A 1 199 ? -6.148 20.588 30.537 1.00 93.56 199 MET A O 1
ATOM 1665 N N . GLN A 1 200 ? -7.225 20.649 28.568 1.00 92.75 200 GLN A N 1
ATOM 1666 C CA . GLN A 1 200 ? -7.078 22.092 28.360 1.00 92.75 200 GLN A CA 1
ATOM 1667 C C . GLN A 1 200 ? -7.861 22.886 29.409 1.00 92.75 200 GLN A C 1
ATOM 1669 O O . GLN A 1 200 ? -7.277 23.744 30.068 1.00 92.75 200 GLN A O 1
ATOM 1674 N N . THR A 1 201 ? -9.130 22.543 29.647 1.00 93.12 201 THR A N 1
ATOM 1675 C CA . THR A 1 201 ? -9.949 23.195 30.679 1.00 93.12 201 THR A CA 1
ATOM 1676 C C . THR A 1 201 ? -9.343 23.018 32.072 1.00 93.12 201 THR A C 1
ATOM 1678 O O . THR A 1 201 ? -9.221 23.993 32.808 1.00 93.12 201 THR A O 1
ATOM 1681 N N . ALA A 1 202 ? -8.868 21.816 32.422 1.00 91.62 202 ALA A N 1
ATOM 1682 C CA . ALA A 1 202 ? -8.202 21.581 33.705 1.00 91.62 202 ALA A CA 1
ATOM 1683 C C . ALA A 1 202 ? -6.919 22.423 33.863 1.00 91.62 202 ALA A C 1
ATOM 1685 O O . ALA A 1 202 ? -6.666 22.995 34.927 1.00 91.62 202 ALA A O 1
ATOM 1686 N N . ARG A 1 203 ? -6.118 22.553 32.794 1.00 90.31 203 ARG A N 1
ATOM 1687 C CA . ARG A 1 203 ? -4.923 23.414 32.780 1.00 90.31 203 ARG A CA 1
ATOM 1688 C C . ARG A 1 203 ? -5.271 24.891 32.952 1.00 90.31 203 ARG A C 1
ATOM 1690 O O . ARG A 1 203 ? -4.576 25.586 33.691 1.00 90.31 203 ARG A O 1
ATOM 1697 N N . GLU A 1 204 ? -6.324 25.373 32.299 1.00 90.69 204 GLU A N 1
ATOM 1698 C CA . GLU A 1 204 ? -6.795 26.755 32.430 1.00 90.69 204 GLU A CA 1
ATOM 1699 C C . GLU A 1 204 ? -7.318 27.049 33.838 1.00 90.69 204 GLU A C 1
ATOM 1701 O O . GLU A 1 204 ? -6.938 28.061 34.429 1.00 90.69 204 GLU A O 1
ATOM 1706 N N . SER A 1 205 ? -8.110 26.143 34.421 1.00 87.94 205 SER A N 1
ATOM 1707 C CA . SER A 1 205 ? -8.577 26.259 35.806 1.00 87.94 205 SER A CA 1
ATOM 1708 C C . SER A 1 205 ? -7.410 26.335 36.794 1.00 87.94 205 SER A C 1
ATOM 1710 O O . SER A 1 205 ? -7.373 27.251 37.615 1.00 87.94 205 SER A O 1
ATOM 1712 N N . ASN A 1 206 ? -6.415 25.450 36.666 1.00 86.00 206 ASN A N 1
ATOM 1713 C CA . ASN A 1 206 ? -5.219 25.467 37.517 1.00 86.00 206 ASN A CA 1
ATOM 1714 C C . ASN A 1 206 ? -4.403 26.756 37.334 1.00 86.00 206 ASN A C 1
ATOM 1716 O O . ASN A 1 206 ? -3.943 27.355 38.305 1.00 86.00 206 ASN A O 1
ATOM 1720 N N . ARG A 1 207 ? -4.245 27.235 36.092 1.00 86.12 207 ARG A N 1
ATOM 1721 C CA . ARG A 1 207 ? -3.542 28.495 35.812 1.00 86.12 207 ARG A CA 1
ATOM 1722 C C . ARG A 1 207 ? -4.259 29.691 36.440 1.00 86.12 207 ARG A C 1
ATOM 1724 O O . ARG A 1 207 ? -3.596 30.581 36.970 1.00 86.12 207 ARG A O 1
ATOM 1731 N N . ASN A 1 208 ? -5.589 29.708 36.400 1.00 83.69 208 ASN A N 1
ATOM 1732 C CA . ASN A 1 208 ? -6.395 30.767 37.002 1.00 83.69 208 ASN A CA 1
ATOM 1733 C C . ASN A 1 208 ? -6.308 30.742 38.533 1.00 83.69 208 ASN A C 1
ATOM 1735 O O . ASN A 1 208 ? -6.077 31.792 39.128 1.00 83.69 208 ASN A O 1
ATOM 1739 N N . GLN A 1 209 ? -6.378 29.562 39.158 1.00 79.94 209 GLN A N 1
ATOM 1740 C CA . GLN A 1 209 ? -6.174 29.406 40.604 1.00 79.94 209 GLN A CA 1
ATOM 1741 C C . GLN A 1 209 ? -4.788 29.896 41.046 1.00 79.94 209 GLN A C 1
ATOM 1743 O O . GLN A 1 209 ? -4.689 30.677 41.993 1.00 79.94 209 GLN A O 1
ATOM 1748 N N . ASN A 1 210 ? -3.731 29.530 40.314 1.00 81.31 210 ASN A N 1
ATOM 1749 C CA . ASN A 1 210 ? -2.367 29.972 40.614 1.00 81.31 210 ASN A CA 1
ATOM 1750 C C . ASN A 1 210 ? -2.209 31.497 40.485 1.00 81.31 210 ASN A C 1
ATOM 1752 O O . ASN A 1 210 ? -1.558 32.123 41.319 1.00 81.31 210 ASN A O 1
ATOM 1756 N N . ARG A 1 211 ? -2.828 32.125 39.472 1.00 78.00 211 ARG A N 1
ATOM 1757 C CA . ARG A 1 211 ? -2.832 33.596 39.337 1.00 78.00 211 ARG A CA 1
ATOM 1758 C C . ARG A 1 211 ? -3.573 34.267 40.489 1.00 78.00 211 ARG A C 1
ATOM 1760 O O . ARG A 1 211 ? -3.121 35.296 40.975 1.00 78.00 211 ARG A O 1
ATOM 1767 N N . GLN A 1 212 ? -4.686 33.691 40.929 1.00 75.50 212 GLN A N 1
ATOM 1768 C CA . GLN A 1 212 ? -5.483 34.232 42.025 1.00 75.50 212 GLN A CA 1
ATOM 1769 C C . GLN A 1 212 ? -4.746 34.116 43.367 1.00 75.50 212 GLN A C 1
ATOM 1771 O O . GLN A 1 212 ? -4.730 35.077 44.129 1.00 75.50 212 GLN A O 1
ATOM 1776 N N . GLN A 1 213 ? -4.049 33.003 43.617 1.00 74.38 213 GLN A N 1
ATOM 1777 C CA . GLN A 1 213 ? -3.160 32.855 44.774 1.00 74.38 213 GLN A CA 1
ATOM 1778 C C . GLN A 1 213 ? -1.982 33.836 44.737 1.00 74.38 213 GLN A C 1
ATOM 1780 O O . GLN A 1 213 ? -1.711 34.482 45.745 1.00 74.38 213 GLN A O 1
ATOM 1785 N N . ALA A 1 214 ? -1.327 34.013 43.584 1.00 75.12 214 ALA A N 1
ATOM 1786 C CA . ALA A 1 214 ? -0.242 34.986 43.439 1.00 75.12 214 ALA A CA 1
ATOM 1787 C C . ALA A 1 214 ? -0.715 36.430 43.694 1.00 75.12 214 ALA A C 1
ATOM 1789 O O . ALA A 1 214 ? -0.040 37.178 44.395 1.00 75.12 214 ALA A O 1
ATOM 1790 N N . LEU A 1 215 ? -1.896 36.811 43.190 1.00 76.12 215 LEU A N 1
ATOM 1791 C CA . LEU A 1 215 ? -2.501 38.117 43.479 1.00 76.12 215 LEU A CA 1
ATOM 1792 C C . LEU A 1 215 ? -2.807 38.277 44.975 1.00 76.12 215 LEU A C 1
ATOM 1794 O O . LEU A 1 215 ? -2.511 39.320 45.543 1.00 76.12 215 LEU A O 1
ATOM 1798 N N . ILE A 1 216 ? -3.352 37.249 45.632 1.00 74.94 216 ILE A N 1
ATOM 1799 C CA . ILE A 1 216 ? -3.623 37.294 47.077 1.00 74.94 216 ILE A CA 1
ATOM 1800 C C . ILE A 1 216 ? -2.334 37.505 47.879 1.00 74.94 216 ILE A C 1
ATOM 1802 O O . ILE A 1 216 ? -2.365 38.271 48.833 1.00 74.94 216 ILE A O 1
ATOM 1806 N N . ILE A 1 217 ? -1.224 36.862 47.503 1.00 72.88 217 ILE A N 1
ATOM 1807 C CA . ILE A 1 217 ? 0.076 37.041 48.167 1.00 72.88 217 ILE A CA 1
ATOM 1808 C C . ILE A 1 217 ? 0.579 38.480 47.977 1.00 72.88 217 ILE A C 1
ATOM 1810 O O . ILE A 1 217 ? 0.874 39.148 48.960 1.00 72.88 217 ILE A O 1
ATOM 1814 N N . ILE A 1 218 ? 0.575 38.990 46.739 1.00 71.69 218 ILE A N 1
ATOM 1815 C CA . ILE A 1 218 ? 1.041 40.352 46.418 1.00 71.69 218 ILE A CA 1
ATOM 1816 C C . ILE A 1 218 ? 0.225 41.430 47.151 1.00 71.69 218 ILE A C 1
ATOM 1818 O O . ILE A 1 218 ? 0.784 42.427 47.588 1.00 71.69 218 ILE A O 1
ATOM 1822 N N . PHE A 1 219 ? -1.090 41.248 47.305 1.00 67.81 219 PHE A N 1
ATOM 1823 C CA . PHE A 1 219 ? -1.958 42.235 47.962 1.00 67.81 219 PHE A CA 1
ATOM 1824 C C . PHE A 1 219 ? -2.136 42.022 49.478 1.00 67.81 219 PHE A C 1
ATOM 1826 O O . PHE A 1 219 ? -2.787 42.847 50.121 1.00 67.81 219 PHE A O 1
ATOM 1833 N N . LYS A 1 220 ? -1.598 40.940 50.066 1.00 61.72 220 LYS A N 1
ATOM 1834 C CA . LYS A 1 220 ? -1.626 40.691 51.524 1.00 61.72 220 LYS A CA 1
ATOM 1835 C C . LYS A 1 220 ? -0.304 40.958 52.244 1.00 61.72 220 LYS A C 1
ATOM 1837 O O . LYS A 1 220 ? -0.313 40.919 53.472 1.00 61.72 220 LYS A O 1
ATOM 1842 N N . GLU A 1 221 ? 0.779 41.265 51.538 1.00 57.72 221 GLU A N 1
ATOM 1843 C CA . GLU A 1 221 ? 1.983 41.855 52.135 1.00 57.72 221 GLU A CA 1
ATOM 1844 C C . GLU A 1 221 ? 1.968 43.378 51.920 1.00 57.72 221 GLU A C 1
ATOM 1846 O O . GLU A 1 221 ? 2.492 43.860 50.916 1.00 57.72 221 GLU A O 1
ATOM 1851 N N . PRO A 1 222 ? 1.339 44.171 52.811 1.00 50.59 222 PRO A N 1
ATOM 1852 C CA . PRO A 1 222 ? 1.654 45.587 52.882 1.00 50.59 222 PRO A CA 1
ATOM 1853 C C . PRO A 1 222 ? 3.095 45.724 53.383 1.00 50.59 222 PRO A C 1
ATOM 1855 O O . PRO A 1 222 ? 3.490 45.054 54.337 1.00 50.59 222 PRO A O 1
ATOM 1858 N N . GLU A 1 223 ? 3.852 46.568 52.689 1.00 56.50 223 GLU A N 1
ATOM 1859 C CA . GLU A 1 223 ? 5.222 46.989 52.986 1.00 56.50 223 GLU A CA 1
ATOM 1860 C C . GLU A 1 223 ? 5.501 47.067 54.501 1.00 56.50 223 GLU A C 1
ATOM 1862 O O . GLU A 1 223 ? 4.801 47.767 55.238 1.00 56.50 223 GLU A O 1
ATOM 1867 N N . LEU A 1 224 ? 6.514 46.313 54.943 1.00 44.94 224 LEU A N 1
ATOM 1868 C CA . LEU A 1 224 ? 7.177 46.465 56.242 1.00 44.94 224 LEU A CA 1
ATOM 1869 C C . LEU A 1 224 ? 8.142 47.653 56.201 1.00 44.94 224 LEU A C 1
ATOM 1871 O O . LEU A 1 224 ? 8.869 47.768 55.187 1.00 44.94 224 LEU A O 1
#

Solvent-accessible surface area (backbone atoms only — not comparable to full-atom values): 12665 Å² total; per-residue (Å²): 141,64,88,81,72,63,66,66,60,56,54,49,48,40,53,48,44,54,46,38,45,74,77,44,52,60,60,59,50,82,45,26,92,76,45,49,63,60,50,51,53,50,35,51,59,41,34,63,27,63,93,62,30,78,52,62,67,61,28,37,45,38,52,36,46,56,46,54,49,56,67,58,79,69,55,77,66,41,84,83,47,103,71,59,65,93,64,56,47,51,57,43,54,43,42,70,75,64,43,93,63,39,74,49,50,61,58,31,48,48,52,42,65,50,54,57,70,74,72,85,45,78,82,51,56,66,51,45,53,66,44,44,55,42,43,51,54,44,49,59,56,40,55,76,36,67,73,46,34,49,45,54,53,50,41,45,51,54,21,67,80,33,66,84,42,96,64,69,33,71,46,52,50,38,53,53,50,52,52,52,48,52,53,51,53,49,55,50,51,53,52,50,52,53,51,50,50,53,53,49,52,53,51,51,53,52,53,51,50,52,52,52,52,53,50,51,54,65,74,67,58,74,86,128

Nearest PDB structures (foldseek):
  6qh6-assembly1_A  TM=2.640E-01  e=3.046E+00  Rattus norvegicus
  3ok8-assembly1_B  TM=1.847E-01  e=4.484E+00  Mus musculus

Secondary structure (DSSP, 8-state):
--S---HHHHHHHHHHHHHHHHH-THHHHHTHHHHHHHHHHHHHHHHS-TTT---HHHHHHHHHHGGGGSPPGGGGSGGGSSS--TTTTHHHHHHHHH-TTGGGHHHHHHHHHHHGGGG--HHHHHHHHHHHHHHHHHHHHHHTSHHHHHHHHHHHHHHHHTTT-SS--HHHHHHHHHHHHHHHHHHHHHHHHHHHHHHHHHHHHHHHHHHHHHHHHHHH----

InterPro domains:
  IPR019474 Ubiquitin conjugation factor E4, core [PF10408] (3-211)
  IPR045132 Ubiquitin conjugation factor E4 [PTHR13931] (3-211)